Protein AF-A0AAU9UKC4-F1 (afdb_monomer)

Solvent-accessible surface area (backbone atoms only — not comparable to full-atom values): 12164 Å² total; per-residue (Å²): 140,86,91,75,77,87,70,59,63,73,59,53,50,61,54,48,61,66,53,44,58,60,49,47,51,52,47,51,51,50,49,52,54,55,57,54,64,72,65,74,80,75,87,80,91,76,78,88,75,81,82,71,76,81,90,75,87,73,91,79,69,82,83,51,80,84,75,57,79,74,84,73,61,66,80,80,37,92,47,39,44,96,51,55,71,68,58,52,42,68,67,31,57,93,46,61,72,14,30,38,42,34,23,62,37,93,47,94,75,24,68,28,26,40,37,33,13,42,92,95,40,68,44,80,39,38,31,21,69,44,97,86,69,28,37,32,67,50,73,94,56,89,91,58,73,69,25,86,44,71,69,57,46,51,56,47,29,42,78,38,71,43,76,42,68,57,98,90,42,80,76,47,71,39,36,42,69,54,46,76,69,90,71,76,64,73,86,82,65,82,80,84,125

Structure (mmCIF, N/CA/C/O backbone):
data_AF-A0AAU9UKC4-F1
#
_entry.id   AF-A0AAU9UKC4-F1
#
loop_
_atom_site.group_PDB
_atom_site.id
_atom_site.type_symbol
_atom_site.label_atom_id
_atom_site.label_alt_id
_atom_site.label_comp_id
_atom_site.label_asym_id
_atom_site.label_entity_id
_atom_site.label_seq_id
_atom_site.pdbx_PDB_ins_code
_atom_site.Cartn_x
_atom_site.Cartn_y
_atom_site.Cartn_z
_atom_site.occupancy
_atom_site.B_iso_or_equiv
_atom_site.auth_seq_id
_atom_site.auth_comp_id
_atom_site.auth_asym_id
_atom_site.auth_atom_id
_atom_site.pdbx_PDB_model_num
ATOM 1 N N . MET A 1 1 ? 62.167 1.614 -7.521 1.00 43.59 1 MET A N 1
ATOM 2 C CA . MET A 1 1 ? 61.306 2.667 -8.104 1.00 43.59 1 MET A CA 1
ATOM 3 C C . MET A 1 1 ? 60.039 2.005 -8.646 1.00 43.59 1 MET A C 1
ATOM 5 O O . MET A 1 1 ? 60.057 1.523 -9.764 1.00 43.59 1 MET A O 1
ATOM 9 N N . CYS A 1 2 ? 58.971 1.897 -7.847 1.00 47.22 2 CYS A N 1
ATOM 10 C CA . CYS A 1 2 ? 57.722 1.232 -8.257 1.00 47.22 2 CYS A CA 1
ATOM 11 C C . CYS A 1 2 ? 56.549 2.205 -8.089 1.00 47.22 2 CYS A C 1
ATOM 13 O O . CYS A 1 2 ? 55.910 2.240 -7.044 1.00 47.22 2 CYS A O 1
ATOM 15 N N . TRP A 1 3 ? 56.319 3.042 -9.101 1.00 46.91 3 TRP A N 1
ATOM 16 C CA . TRP A 1 3 ? 55.291 4.097 -9.108 1.00 46.91 3 TRP A CA 1
ATOM 17 C C . TRP A 1 3 ? 54.108 3.783 -10.046 1.00 46.91 3 TRP A C 1
ATOM 19 O O . TRP A 1 3 ? 53.475 4.690 -10.565 1.00 46.91 3 TRP A O 1
ATOM 29 N N . TRP A 1 4 ? 53.773 2.502 -10.253 1.00 43.53 4 TRP A N 1
ATOM 30 C CA . TRP A 1 4 ? 52.655 2.098 -11.132 1.00 43.53 4 TRP A CA 1
ATOM 31 C C . TRP A 1 4 ? 51.542 1.290 -10.444 1.00 43.53 4 TRP A C 1
ATOM 33 O O . TRP A 1 4 ? 50.496 1.062 -11.040 1.00 43.53 4 TRP A O 1
ATOM 43 N N . LEU A 1 5 ? 51.702 0.899 -9.173 1.00 44.12 5 LEU A N 1
ATOM 44 C CA . LEU A 1 5 ? 50.709 0.065 -8.470 1.00 44.12 5 LEU A CA 1
ATOM 45 C C . LEU A 1 5 ? 49.659 0.855 -7.666 1.00 44.12 5 LEU A C 1
ATOM 47 O O . LEU A 1 5 ? 48.762 0.266 -7.071 1.00 44.12 5 LEU A O 1
ATOM 51 N N . LYS A 1 6 ? 49.762 2.189 -7.622 1.00 48.38 6 LYS A N 1
ATOM 52 C CA . LYS A 1 6 ? 48.986 3.042 -6.702 1.00 48.38 6 LYS A CA 1
ATOM 53 C C . LYS A 1 6 ? 47.775 3.736 -7.342 1.00 48.38 6 LYS A C 1
ATOM 55 O O . LYS A 1 6 ? 47.241 4.664 -6.750 1.00 48.38 6 LYS A O 1
ATOM 60 N N . VAL A 1 7 ? 47.341 3.297 -8.531 1.00 51.12 7 VAL A N 1
ATOM 61 C CA . VAL A 1 7 ? 46.178 3.883 -9.239 1.00 51.12 7 VAL A CA 1
ATOM 62 C C . VAL A 1 7 ? 45.065 2.861 -9.541 1.00 51.12 7 VAL A C 1
ATOM 64 O O . VAL A 1 7 ? 43.942 3.254 -9.823 1.00 51.12 7 VAL A O 1
ATOM 67 N N . SER A 1 8 ? 45.293 1.547 -9.400 1.00 52.69 8 SER A N 1
ATOM 68 C CA . SER A 1 8 ? 44.257 0.538 -9.727 1.00 52.69 8 SER A CA 1
ATOM 69 C C . SER A 1 8 ? 43.301 0.170 -8.583 1.00 52.69 8 SER A C 1
ATOM 71 O O . SER A 1 8 ? 42.240 -0.397 -8.831 1.00 52.69 8 SER A O 1
ATOM 73 N N . VAL A 1 9 ? 43.625 0.499 -7.331 1.00 51.44 9 VAL A N 1
ATOM 74 C CA . VAL A 1 9 ? 42.807 0.099 -6.168 1.00 51.44 9 VAL A CA 1
ATOM 75 C C . VAL A 1 9 ? 41.446 0.829 -6.089 1.00 51.44 9 VAL A C 1
ATOM 77 O O . VAL A 1 9 ? 40.448 0.162 -5.821 1.00 51.44 9 VAL A O 1
ATOM 80 N N . PRO A 1 10 ? 41.324 2.142 -6.387 1.00 49.44 10 PRO A N 1
ATOM 81 C CA . PRO A 1 10 ? 40.036 2.844 -6.271 1.00 49.44 10 PRO A CA 1
ATOM 82 C C . PRO A 1 10 ? 39.027 2.494 -7.380 1.00 49.44 10 PRO A C 1
ATOM 84 O O . PRO A 1 10 ? 37.819 2.653 -7.195 1.00 49.44 10 PRO A O 1
ATOM 87 N N . LEU A 1 11 ? 39.512 2.019 -8.533 1.00 47.47 11 LEU A N 1
ATOM 88 C CA . LEU A 1 11 ? 38.688 1.649 -9.691 1.00 47.47 11 LEU A CA 1
ATOM 89 C C . LEU A 1 11 ? 38.099 0.238 -9.543 1.00 47.47 11 LEU A C 1
ATOM 91 O O . LEU A 1 11 ? 36.926 0.031 -9.848 1.00 47.47 11 LEU A O 1
ATOM 95 N N . LEU A 1 12 ? 38.867 -0.707 -8.985 1.00 49.97 12 LEU A N 1
ATOM 96 C CA . LEU A 1 12 ? 38.362 -2.045 -8.657 1.00 49.97 12 LEU A CA 1
ATOM 97 C C . LEU A 1 12 ? 37.349 -2.013 -7.502 1.00 49.97 12 LEU A C 1
ATOM 99 O O . LEU A 1 12 ? 36.378 -2.766 -7.516 1.00 49.97 12 LEU A O 1
ATOM 103 N N . TYR A 1 13 ? 37.536 -1.109 -6.534 1.00 51.16 13 TYR A N 1
ATOM 104 C CA . TYR A 1 13 ? 36.621 -0.960 -5.399 1.00 51.16 13 TYR A CA 1
ATOM 105 C C . TYR A 1 13 ? 35.228 -0.480 -5.841 1.00 51.16 13 TYR A C 1
ATOM 107 O O . TYR A 1 13 ? 34.216 -1.030 -5.417 1.00 51.16 13 TYR A O 1
ATOM 115 N N . ASN A 1 14 ? 35.160 0.484 -6.767 1.00 46.16 14 ASN A N 1
ATOM 116 C CA . ASN A 1 14 ? 33.883 0.985 -7.289 1.00 46.16 14 ASN A CA 1
ATOM 117 C C . ASN A 1 14 ? 33.138 -0.031 -8.175 1.00 46.16 14 ASN A C 1
ATOM 119 O O . ASN A 1 14 ? 31.908 -0.036 -8.193 1.00 46.16 14 ASN A O 1
ATOM 123 N N . LEU A 1 15 ? 33.856 -0.919 -8.874 1.00 48.12 15 LEU A N 1
ATOM 124 C CA . LEU A 1 15 ? 33.238 -1.991 -9.662 1.00 48.12 15 LEU A CA 1
ATOM 12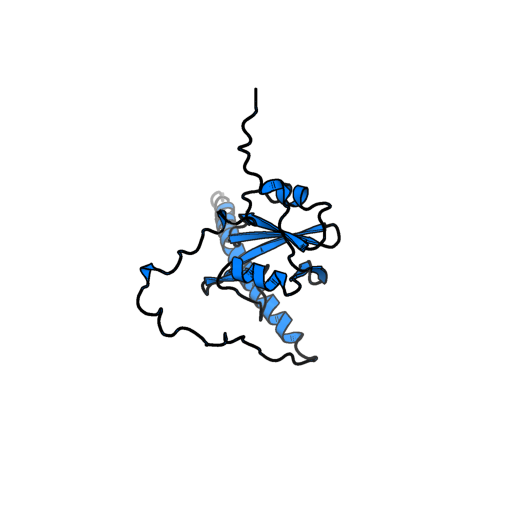5 C C . LEU A 1 15 ? 32.774 -3.165 -8.775 1.00 48.12 15 LEU A C 1
ATOM 127 O O . LEU A 1 15 ? 31.717 -3.744 -9.022 1.00 48.12 15 LEU A O 1
ATOM 131 N N . GLY A 1 16 ? 33.513 -3.467 -7.700 1.00 42.09 16 GLY A N 1
ATOM 132 C CA . GLY A 1 16 ? 33.168 -4.509 -6.726 1.00 42.09 16 GLY A CA 1
ATOM 133 C C . GLY A 1 16 ? 31.920 -4.195 -5.895 1.00 42.09 16 GLY A C 1
ATOM 134 O O . GLY A 1 16 ? 31.104 -5.085 -5.672 1.00 42.09 16 GLY A O 1
ATOM 135 N N . VAL A 1 17 ? 31.712 -2.929 -5.517 1.00 48.75 17 VAL A N 1
ATOM 136 C CA . VAL A 1 17 ? 30.548 -2.495 -4.713 1.00 48.75 17 VAL A CA 1
ATOM 137 C C . VAL A 1 17 ? 29.235 -2.491 -5.518 1.00 48.75 17 VAL A C 1
ATOM 139 O O . VAL A 1 17 ? 28.153 -2.627 -4.954 1.00 48.75 17 VAL A O 1
ATOM 142 N N . ARG A 1 18 ? 29.300 -2.400 -6.854 1.00 45.06 18 ARG A N 1
ATOM 143 C CA . ARG A 1 18 ? 28.116 -2.490 -7.735 1.00 45.06 18 ARG A CA 1
ATOM 144 C C . ARG A 1 18 ? 27.708 -3.928 -8.065 1.00 45.06 18 ARG A C 1
ATOM 146 O O . ARG A 1 18 ? 26.535 -4.166 -8.329 1.00 45.06 18 ARG A O 1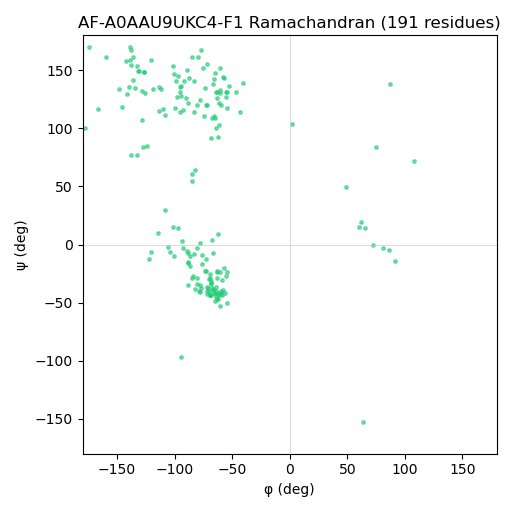
ATOM 153 N N . ILE A 1 19 ? 28.649 -4.875 -8.041 1.00 48.44 19 ILE A N 1
ATOM 154 C CA . ILE A 1 19 ? 28.367 -6.309 -8.238 1.00 48.44 19 ILE A CA 1
ATOM 155 C C . ILE A 1 19 ? 27.952 -6.965 -6.912 1.00 48.44 19 ILE A C 1
ATOM 157 O O . ILE A 1 19 ? 27.149 -7.898 -6.912 1.00 48.44 19 ILE A O 1
ATOM 161 N N . SER A 1 20 ? 28.436 -6.449 -5.776 1.00 49.22 20 SER A N 1
ATOM 162 C CA . SER A 1 20 ? 28.124 -7.003 -4.459 1.00 49.22 20 SER A CA 1
ATOM 163 C C . SER A 1 20 ? 26.669 -6.819 -4.046 1.00 49.22 20 SER A C 1
ATOM 165 O O . SER A 1 20 ? 26.158 -7.685 -3.357 1.00 49.22 20 SER A O 1
ATOM 167 N N . ASP A 1 21 ? 25.980 -5.754 -4.459 1.00 52.72 21 ASP A N 1
ATOM 168 C CA . ASP A 1 21 ? 24.616 -5.497 -3.969 1.00 52.72 21 ASP A CA 1
ATOM 169 C C . ASP A 1 21 ? 23.592 -6.486 -4.565 1.00 52.72 21 ASP A C 1
ATOM 171 O O . ASP A 1 21 ? 22.759 -7.046 -3.858 1.00 52.72 21 ASP A O 1
ATOM 175 N N . GLY A 1 22 ? 23.730 -6.820 -5.854 1.00 52.75 22 GLY A N 1
ATOM 176 C CA . GLY A 1 22 ? 22.892 -7.834 -6.507 1.00 52.75 22 GLY A CA 1
ATOM 177 C C . GLY A 1 22 ? 23.286 -9.273 -6.161 1.00 52.75 22 GLY A C 1
ATOM 178 O O . GLY A 1 22 ? 22.420 -10.131 -5.995 1.00 52.75 22 GLY A O 1
ATOM 179 N N . ALA A 1 23 ? 24.588 -9.549 -6.025 1.00 55.53 23 ALA A N 1
ATOM 180 C CA . ALA A 1 23 ? 25.064 -10.879 -5.660 1.00 55.53 23 ALA A CA 1
ATOM 181 C C . ALA A 1 23 ? 24.758 -11.195 -4.193 1.00 55.53 23 ALA A C 1
ATOM 183 O O . ALA A 1 23 ? 24.290 -12.290 -3.912 1.00 55.53 23 ALA A O 1
ATOM 184 N N . LEU A 1 24 ? 24.956 -10.254 -3.263 1.00 56.94 24 LEU A N 1
ATOM 185 C CA . LEU A 1 24 ? 24.594 -10.449 -1.860 1.00 56.94 24 LEU A CA 1
ATOM 186 C C . LEU A 1 24 ? 23.078 -10.549 -1.687 1.00 56.94 24 LEU A C 1
ATOM 188 O O . LEU A 1 24 ? 22.663 -11.434 -0.956 1.00 56.94 24 LEU A O 1
ATOM 192 N N . ASP A 1 25 ? 22.244 -9.764 -2.384 1.00 60.91 25 ASP A N 1
ATOM 193 C CA . ASP A 1 25 ? 20.781 -9.970 -2.366 1.00 60.91 25 ASP A CA 1
ATOM 194 C C . ASP A 1 25 ? 20.406 -11.374 -2.871 1.00 60.91 25 ASP A C 1
ATOM 196 O O . ASP A 1 25 ? 19.632 -12.090 -2.234 1.00 60.91 25 ASP A O 1
ATOM 200 N N . MET A 1 26 ? 21.033 -11.833 -3.959 1.00 56.84 26 MET A N 1
ATOM 201 C CA . MET A 1 26 ? 20.864 -13.198 -4.460 1.00 56.84 26 MET A CA 1
ATOM 202 C C . MET A 1 26 ? 21.332 -14.248 -3.438 1.00 56.84 26 MET A C 1
ATOM 204 O O . MET A 1 26 ? 20.621 -15.225 -3.206 1.00 56.84 26 MET A O 1
ATOM 208 N N . PHE A 1 27 ? 22.477 -14.049 -2.784 1.00 57.84 27 PHE A N 1
ATOM 209 C CA . PHE A 1 27 ? 22.999 -14.961 -1.768 1.00 57.84 27 PHE A CA 1
ATOM 210 C C . PHE A 1 27 ? 22.150 -14.952 -0.498 1.00 57.84 27 PHE A C 1
ATOM 212 O O . PHE A 1 27 ? 21.830 -16.028 -0.020 1.00 57.84 27 PHE A O 1
ATOM 219 N N . TYR A 1 28 ? 21.703 -13.802 0.009 1.00 60.0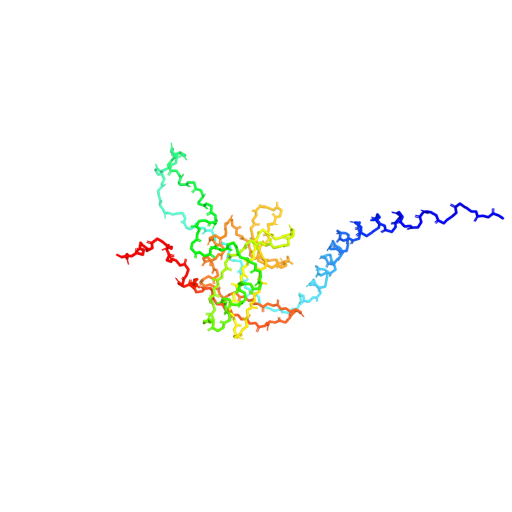0 28 TYR A N 1
ATOM 220 C CA . TYR A 1 28 ? 20.798 -13.711 1.158 1.00 60.00 28 TYR A CA 1
ATOM 221 C C . TYR A 1 28 ? 19.436 -14.333 0.846 1.00 60.00 28 TYR A C 1
ATOM 223 O O . TYR A 1 28 ? 18.887 -15.013 1.704 1.00 60.00 28 TYR A O 1
ATOM 231 N N . ARG A 1 29 ? 18.917 -14.204 -0.384 1.00 58.84 29 ARG A N 1
ATOM 232 C CA . ARG A 1 29 ? 17.704 -14.909 -0.842 1.00 58.84 29 ARG A CA 1
ATOM 233 C C . ARG A 1 29 ? 17.881 -16.421 -0.901 1.00 58.84 29 ARG A C 1
ATOM 235 O O . ARG A 1 29 ? 16.964 -17.149 -0.527 1.00 58.84 29 ARG A O 1
ATOM 242 N N . ILE A 1 30 ? 19.031 -16.889 -1.387 1.00 61.16 30 ILE A N 1
ATOM 243 C CA . ILE A 1 30 ? 19.363 -18.318 -1.448 1.00 61.16 30 ILE A CA 1
ATOM 244 C C . ILE A 1 30 ? 19.569 -18.867 -0.035 1.00 61.16 30 ILE A C 1
ATOM 246 O O . ILE A 1 30 ? 19.043 -19.930 0.278 1.00 61.16 30 ILE A O 1
ATOM 250 N N . PHE A 1 31 ? 20.269 -18.133 0.830 1.00 58.97 31 PHE A N 1
ATOM 251 C CA . PHE A 1 31 ? 20.548 -18.533 2.205 1.00 58.97 31 PHE A CA 1
ATOM 252 C C . PHE A 1 31 ? 19.276 -18.523 3.059 1.00 58.97 31 PHE A C 1
ATOM 254 O O . PHE A 1 31 ? 19.028 -19.509 3.738 1.00 58.97 31 PHE A O 1
ATOM 261 N N . HIS A 1 32 ? 18.415 -17.501 2.941 1.00 60.78 32 HIS A N 1
ATOM 262 C CA . HIS A 1 32 ? 17.090 -17.496 3.577 1.00 60.78 32 HIS A CA 1
ATOM 263 C C . HIS A 1 32 ? 16.190 -18.620 3.052 1.00 60.78 32 HIS A C 1
ATOM 265 O O . HIS A 1 32 ? 15.539 -19.295 3.842 1.00 60.78 32 HIS A O 1
ATOM 271 N N . CYS A 1 33 ? 16.191 -18.889 1.738 1.00 51.44 33 CYS A N 1
ATOM 272 C CA . CYS A 1 33 ? 15.481 -20.055 1.203 1.00 51.44 33 CYS A CA 1
ATOM 273 C C . CYS A 1 33 ? 16.000 -21.371 1.796 1.00 51.44 33 CYS A C 1
ATOM 275 O O . CYS A 1 33 ? 15.194 -22.251 2.080 1.00 51.44 33 CYS A O 1
ATOM 277 N N . LEU A 1 34 ? 17.320 -21.534 1.955 1.00 50.41 34 LEU A N 1
ATOM 278 C CA . LEU A 1 34 ? 17.907 -22.768 2.485 1.00 50.41 34 LEU A CA 1
ATOM 279 C C . LEU A 1 34 ? 17.658 -22.937 3.988 1.00 50.41 34 LEU A C 1
ATOM 281 O O . LEU A 1 34 ? 17.437 -24.060 4.433 1.00 50.41 34 LEU A O 1
ATOM 285 N N . THR A 1 35 ? 17.671 -21.852 4.766 1.00 47.69 35 THR A N 1
ATOM 286 C CA . THR A 1 35 ? 17.356 -21.908 6.200 1.00 47.69 35 THR A CA 1
ATOM 287 C C . THR A 1 35 ? 15.883 -22.225 6.451 1.00 47.69 35 THR A C 1
ATOM 289 O O . THR A 1 35 ? 15.585 -22.949 7.397 1.00 47.69 35 THR A O 1
ATOM 292 N N . ASP A 1 36 ? 14.976 -21.776 5.576 1.00 45.81 36 ASP A N 1
ATOM 293 C CA . ASP A 1 36 ? 13.540 -22.072 5.682 1.00 45.81 36 ASP A CA 1
ATOM 294 C C . ASP A 1 36 ? 13.218 -23.555 5.398 1.00 45.81 36 ASP A C 1
ATOM 296 O O . A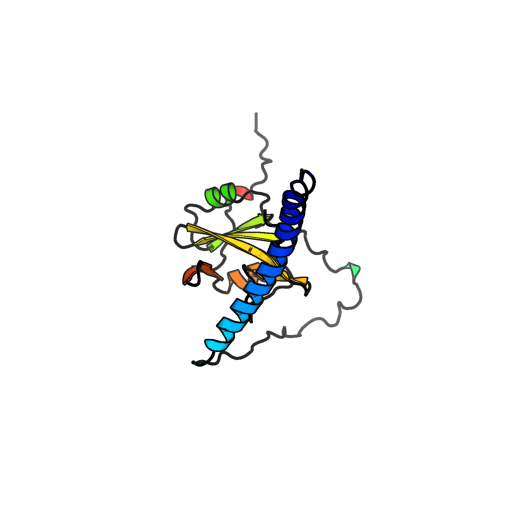SP A 1 36 ? 12.287 -24.102 5.981 1.00 45.81 36 ASP A O 1
ATOM 300 N N . VAL A 1 37 ? 14.017 -24.246 4.569 1.00 45.97 37 VAL A N 1
ATOM 301 C CA . VAL A 1 37 ? 13.841 -25.687 4.269 1.00 45.97 37 VAL A CA 1
ATOM 302 C C . VAL A 1 37 ? 14.155 -26.583 5.477 1.00 45.97 37 VAL A C 1
ATOM 304 O O . VAL A 1 37 ? 13.632 -27.689 5.569 1.00 45.97 37 VAL A O 1
ATOM 307 N N . ILE A 1 38 ? 14.987 -26.128 6.421 1.00 46.75 38 ILE A N 1
ATOM 308 C CA . ILE A 1 38 ? 15.377 -26.932 7.596 1.00 46.75 38 ILE A CA 1
ATOM 309 C C . ILE A 1 38 ? 14.371 -26.773 8.754 1.00 46.75 38 ILE A C 1
ATOM 311 O O . ILE A 1 38 ? 14.310 -27.633 9.629 1.00 46.75 38 ILE A O 1
ATOM 315 N N . ALA A 1 39 ? 13.536 -25.727 8.752 1.00 46.16 39 ALA A N 1
ATOM 316 C CA . ALA A 1 39 ? 12.507 -25.519 9.778 1.00 46.16 39 ALA A CA 1
ATOM 317 C C . ALA A 1 39 ? 11.169 -26.235 9.477 1.00 46.16 39 ALA A C 1
ATOM 319 O O . ALA A 1 39 ? 10.309 -26.327 10.352 1.00 46.16 39 ALA A O 1
ATOM 320 N N . GLU A 1 40 ? 10.992 -26.785 8.271 1.00 45.00 40 GLU A N 1
ATOM 321 C CA . GLU A 1 40 ? 9.776 -27.478 7.816 1.00 45.00 40 GLU A CA 1
ATOM 322 C C . GLU A 1 40 ? 9.743 -28.965 8.218 1.00 45.00 40 GLU A C 1
ATOM 324 O O . GLU A 1 40 ? 9.524 -29.858 7.406 1.00 45.00 40 GLU A O 1
ATOM 329 N N . THR A 1 41 ? 9.900 -29.254 9.507 1.00 44.22 41 THR A N 1
ATOM 330 C CA . THR A 1 41 ? 9.310 -30.469 10.086 1.00 44.22 41 THR A CA 1
ATOM 331 C C . THR A 1 41 ? 8.715 -30.115 11.436 1.00 44.22 41 THR A C 1
ATOM 333 O O . THR A 1 41 ? 9.348 -30.347 12.459 1.00 44.22 41 THR A O 1
ATOM 336 N N . ASN A 1 42 ? 7.546 -29.472 11.435 1.00 43.78 42 ASN A N 1
ATOM 337 C CA . ASN A 1 42 ? 6.489 -29.693 12.423 1.00 43.78 42 ASN A CA 1
ATOM 338 C C . ASN A 1 42 ? 5.259 -28.837 12.091 1.00 43.78 42 ASN A C 1
ATOM 340 O O . ASN A 1 42 ? 5.172 -27.663 12.426 1.00 43.78 42 ASN A O 1
ATOM 344 N N . ASP A 1 43 ? 4.309 -29.542 11.488 1.00 32.66 43 ASP A N 1
ATOM 345 C CA . ASP A 1 43 ? 2.891 -29.529 11.833 1.00 32.66 43 ASP A CA 1
ATOM 346 C C . ASP A 1 43 ? 1.941 -28.482 11.217 1.00 32.66 43 ASP A C 1
ATOM 348 O O . ASP A 1 43 ? 2.183 -27.281 11.142 1.00 32.66 43 ASP A O 1
ATOM 352 N N . VAL A 1 44 ? 0.784 -29.046 10.865 1.00 35.44 44 VAL A N 1
ATOM 353 C CA . VAL A 1 44 ? -0.513 -28.457 10.517 1.00 35.44 44 VAL A CA 1
ATOM 354 C C . VAL A 1 44 ? -0.662 -27.801 9.142 1.00 35.44 44 VAL A C 1
ATOM 356 O O . VAL A 1 44 ? -0.669 -26.587 8.960 1.00 35.44 44 VAL A O 1
ATOM 359 N N . THR A 1 45 ? -0.945 -28.679 8.180 1.00 47.19 45 THR A N 1
ATOM 360 C CA . THR A 1 45 ? -2.040 -28.590 7.202 1.00 47.19 45 THR A CA 1
ATOM 361 C C . THR A 1 45 ? -2.911 -27.328 7.294 1.00 47.19 45 THR A C 1
ATOM 363 O O . THR A 1 45 ? -3.849 -27.265 8.087 1.00 47.19 45 THR A O 1
ATOM 366 N N . GLN A 1 46 ? -2.708 -26.380 6.379 1.00 28.67 46 GLN A N 1
ATOM 367 C CA . GLN A 1 46 ? -3.814 -25.595 5.834 1.00 28.67 46 GLN A CA 1
ATOM 368 C C . GLN A 1 46 ? -3.747 -25.644 4.314 1.00 28.67 46 GLN A C 1
ATOM 370 O O . GLN A 1 46 ? -2.861 -25.096 3.665 1.00 28.67 46 GLN A O 1
ATOM 375 N N . SER A 1 47 ? -4.706 -26.409 3.816 1.00 33.75 47 SER A N 1
ATOM 376 C CA . SER A 1 47 ? -5.065 -26.682 2.442 1.00 33.75 47 SER A CA 1
ATOM 377 C C . SER A 1 47 ? -5.013 -25.459 1.538 1.00 33.75 47 SER A C 1
ATOM 379 O O . SER A 1 47 ? -5.473 -24.365 1.867 1.00 33.75 47 SER A O 1
ATOM 381 N N . GLU A 1 48 ? -4.483 -25.729 0.355 1.00 44.28 48 GLU A N 1
ATOM 382 C CA . GLU A 1 48 ? -4.665 -24.981 -0.871 1.00 44.28 48 GLU A CA 1
ATOM 383 C C . GLU A 1 48 ? -6.137 -24.585 -1.037 1.00 44.28 48 GLU A C 1
ATOM 385 O O . GLU A 1 48 ? -7.005 -25.427 -1.244 1.00 44.28 48 GLU A O 1
ATOM 390 N N . GLU A 1 49 ? -6.414 -23.288 -0.991 1.00 30.80 49 GLU A N 1
ATOM 391 C CA . GLU A 1 49 ? -7.594 -22.728 -1.637 1.00 30.80 49 GLU A CA 1
ATOM 392 C C . GLU A 1 49 ? -7.103 -21.590 -2.526 1.00 30.80 49 GLU A C 1
ATOM 394 O O . GLU A 1 49 ? -6.987 -20.417 -2.154 1.00 30.80 49 GLU A O 1
ATOM 399 N N . SER A 1 50 ? -6.674 -22.007 -3.716 1.00 34.62 50 SER A N 1
ATOM 400 C CA . SER A 1 50 ? -6.671 -21.142 -4.879 1.00 34.62 50 SER A CA 1
ATOM 401 C C . SER A 1 50 ? -8.135 -20.821 -5.158 1.00 34.62 50 SER A C 1
ATOM 403 O O . SER A 1 50 ? -8.876 -21.649 -5.680 1.00 34.62 50 SER A O 1
ATOM 405 N N . GLU A 1 51 ? -8.576 -19.639 -4.731 1.00 35.12 51 GLU A N 1
ATOM 406 C CA . GLU A 1 51 ? -9.894 -19.123 -5.090 1.00 35.12 51 GLU A CA 1
ATOM 407 C C . GLU A 1 51 ? -9.927 -18.959 -6.615 1.00 35.12 51 GLU A C 1
ATOM 409 O O . GLU A 1 51 ? -9.481 -17.968 -7.195 1.00 35.12 51 GLU A O 1
ATOM 414 N N . THR A 1 52 ? -10.401 -20.019 -7.261 1.00 39.88 52 THR A N 1
ATOM 415 C CA . THR A 1 52 ? -11.012 -19.984 -8.576 1.00 39.88 52 THR A CA 1
ATOM 416 C C . THR A 1 52 ? -12.297 -19.190 -8.396 1.00 39.88 52 THR A C 1
ATOM 418 O O . THR A 1 52 ? -13.211 -19.626 -7.701 1.00 39.88 52 THR A O 1
ATOM 421 N N . GLU A 1 53 ? -12.325 -17.990 -8.967 1.00 38.81 53 GLU A N 1
ATOM 422 C CA . GLU A 1 53 ? -13.511 -17.137 -9.045 1.00 38.81 53 GLU A CA 1
ATOM 423 C C . GLU A 1 53 ? -14.733 -17.962 -9.504 1.00 38.81 53 GLU A C 1
ATOM 425 O O . GLU A 1 53 ? -14.633 -18.682 -10.508 1.00 38.81 53 GLU A O 1
ATOM 430 N N . PRO A 1 54 ? -15.896 -17.881 -8.827 1.00 35.91 54 PRO A N 1
ATOM 431 C CA . PRO A 1 54 ? -17.104 -18.524 -9.310 1.00 35.91 54 PRO A CA 1
ATOM 432 C C . PRO A 1 54 ? -17.556 -17.825 -10.597 1.00 35.91 54 PRO A C 1
ATOM 434 O O . PRO A 1 54 ? -18.032 -16.692 -10.607 1.00 35.91 54 PRO A O 1
ATOM 437 N N . SER A 1 55 ? -17.394 -18.542 -11.705 1.00 43.00 55 SER A N 1
ATOM 438 C CA . SER A 1 55 ? -17.980 -18.235 -13.005 1.00 43.00 55 SER A CA 1
ATOM 439 C C . SER A 1 55 ? -19.501 -18.425 -12.956 1.00 43.00 55 SER A C 1
ATOM 441 O O . SER A 1 55 ? -20.013 -19.511 -13.223 1.00 43.00 55 SER A O 1
ATOM 443 N N . CYS A 1 56 ? -20.224 -17.355 -12.650 1.00 35.56 56 CYS A N 1
ATOM 444 C CA . CYS A 1 56 ? -21.583 -17.073 -13.125 1.00 35.56 56 CYS A CA 1
ATOM 445 C C . CYS A 1 56 ? -21.818 -15.594 -12.781 1.00 35.56 56 CYS A C 1
ATOM 447 O O . CYS A 1 56 ? -21.726 -15.226 -11.621 1.00 35.56 56 CYS A O 1
ATOM 449 N N . GLU A 1 57 ? -22.027 -14.651 -13.695 1.00 40.62 57 GLU A N 1
ATOM 450 C CA . GLU A 1 57 ? -22.881 -14.662 -14.878 1.00 40.62 57 GLU A CA 1
ATOM 451 C C . GLU A 1 57 ? -22.409 -13.580 -15.878 1.00 40.62 57 GLU A C 1
ATOM 453 O O . GLU A 1 57 ? -21.764 -12.607 -15.488 1.00 40.62 57 GLU A O 1
ATOM 458 N N . LYS A 1 58 ? -22.843 -13.729 -17.140 1.00 38.81 58 LYS A N 1
ATOM 459 C CA . LYS A 1 58 ? -22.748 -12.823 -18.312 1.00 38.81 58 LYS A CA 1
ATOM 460 C C . LYS A 1 58 ? -21.769 -13.239 -19.404 1.00 38.81 58 LYS A C 1
ATOM 462 O O . LYS A 1 58 ? -20.792 -12.576 -19.738 1.00 38.81 58 LYS A O 1
ATOM 467 N N . GLU A 1 59 ? -22.187 -14.284 -20.103 1.00 42.81 59 GLU A N 1
ATOM 468 C CA . GLU A 1 59 ? -21.666 -14.690 -21.405 1.00 42.81 59 GLU A CA 1
ATOM 469 C C . GLU A 1 59 ? -21.988 -13.708 -22.560 1.00 42.81 59 GLU A C 1
ATOM 471 O O . GLU A 1 59 ? -21.624 -13.969 -23.702 1.00 42.81 59 GLU A O 1
ATOM 476 N N . TRP A 1 60 ? -22.624 -12.555 -22.300 1.00 38.16 60 TRP A N 1
ATOM 477 C CA . TRP A 1 60 ? -23.066 -11.617 -23.345 1.00 38.16 60 TRP A CA 1
ATOM 478 C C . TRP A 1 60 ? -22.204 -10.351 -23.516 1.00 38.16 60 TRP A C 1
ATOM 480 O O . TRP A 1 60 ? -22.388 -9.626 -24.488 1.00 38.16 60 TRP A O 1
ATOM 490 N N . GLU A 1 61 ? -21.212 -10.095 -22.656 1.00 43.69 61 GLU A N 1
ATOM 491 C CA . GLU A 1 61 ? -20.343 -8.901 -22.764 1.00 43.69 61 GLU A CA 1
ATOM 492 C C . GLU A 1 61 ? -18.999 -9.180 -23.474 1.00 43.69 61 GLU A C 1
ATOM 494 O O . GLU A 1 61 ? -18.073 -8.372 -23.436 1.00 43.69 61 GLU A O 1
ATOM 499 N N . ARG A 1 62 ? -18.860 -10.323 -24.161 1.00 48.84 62 ARG A N 1
ATOM 500 C CA . ARG A 1 62 ? -17.573 -10.761 -24.740 1.00 48.84 62 ARG A CA 1
ATOM 501 C C . ARG A 1 62 ? -17.124 -9.970 -25.985 1.00 48.84 62 ARG A C 1
ATOM 503 O O . ARG A 1 62 ? -15.963 -10.070 -26.366 1.00 48.84 62 ARG A O 1
ATOM 510 N N . ASN A 1 63 ? -17.988 -9.152 -26.595 1.00 53.81 63 ASN A N 1
ATOM 511 C CA . ASN A 1 63 ? -17.737 -8.605 -27.940 1.00 53.81 63 ASN A CA 1
ATOM 512 C C . ASN A 1 63 ? -17.545 -7.082 -28.032 1.00 53.81 63 ASN A C 1
ATOM 514 O O . ASN A 1 63 ? -17.482 -6.563 -29.142 1.00 53.81 63 ASN A O 1
ATOM 518 N N . ASN A 1 64 ? -17.410 -6.349 -26.920 1.00 60.72 64 ASN A N 1
ATOM 519 C CA . ASN A 1 64 ? -17.137 -4.909 -26.992 1.00 60.72 64 ASN A CA 1
ATOM 520 C C . ASN A 1 64 ? -15.995 -4.491 -26.056 1.00 60.72 64 ASN A C 1
ATOM 522 O O . ASN A 1 64 ? -16.207 -3.922 -24.987 1.00 60.72 64 ASN A O 1
ATOM 526 N N . MET A 1 65 ? -14.759 -4.773 -26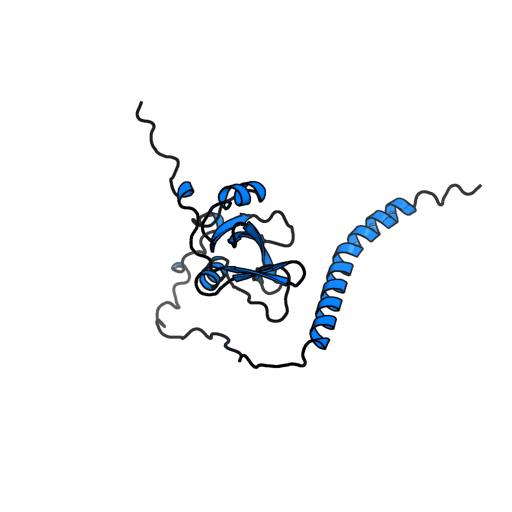.482 1.00 59.94 65 MET A N 1
ATOM 527 C CA . MET A 1 65 ? -13.522 -4.433 -25.756 1.00 59.94 65 MET A CA 1
ATOM 528 C C . MET A 1 65 ? -13.418 -2.938 -25.397 1.00 59.94 65 MET A C 1
ATOM 530 O O . MET A 1 65 ? -12.736 -2.591 -24.437 1.00 59.94 65 MET A O 1
ATOM 534 N N . ALA A 1 66 ? -14.118 -2.065 -26.132 1.00 61.62 66 ALA A N 1
ATOM 535 C CA . ALA A 1 66 ? -14.142 -0.619 -25.915 1.00 61.62 66 ALA A CA 1
ATOM 536 C C . ALA A 1 66 ? -15.014 -0.167 -24.727 1.00 61.62 66 ALA A C 1
ATOM 538 O O . ALA A 1 66 ? -14.859 0.958 -24.263 1.00 61.62 66 ALA A O 1
ATOM 539 N N . ALA A 1 67 ? -15.919 -1.015 -24.224 1.00 57.84 67 ALA A N 1
ATOM 540 C CA . ALA A 1 67 ? -16.778 -0.687 -23.081 1.00 57.84 67 ALA A CA 1
ATOM 541 C C . ALA A 1 67 ? -16.144 -1.047 -21.726 1.00 57.84 67 ALA A C 1
ATOM 543 O O . ALA A 1 67 ? -16.711 -0.742 -20.677 1.00 57.84 67 ALA A O 1
ATOM 544 N N . ARG A 1 68 ? -14.970 -1.697 -21.726 1.00 62.41 68 ARG A N 1
ATOM 545 C CA . ARG A 1 68 ? -14.257 -2.023 -20.491 1.00 62.41 68 ARG A CA 1
ATOM 546 C C . ARG A 1 68 ? -13.666 -0.730 -19.914 1.00 62.41 68 ARG A C 1
ATOM 548 O O . ARG A 1 68 ? -12.847 -0.110 -20.593 1.00 62.41 68 ARG A O 1
ATOM 555 N N . PRO A 1 69 ? -14.037 -0.322 -18.686 1.00 61.03 69 PRO A N 1
ATOM 556 C CA . PRO A 1 69 ? -13.446 0.852 -18.061 1.00 61.03 69 PRO A CA 1
ATOM 557 C C . PRO A 1 69 ? -11.925 0.699 -18.030 1.00 61.03 69 PRO A C 1
ATOM 559 O O . PRO A 1 69 ? -11.414 -0.356 -17.635 1.00 61.03 69 PRO A O 1
ATOM 562 N N . LEU A 1 70 ? -11.205 1.731 -18.473 1.00 54.53 70 LEU A N 1
ATOM 563 C CA . LEU A 1 70 ? -9.753 1.759 -18.339 1.00 54.53 70 LEU A CA 1
ATOM 564 C C . LEU A 1 70 ? -9.394 1.637 -16.850 1.00 54.53 70 LEU A C 1
ATOM 566 O O . LEU A 1 70 ? -10.121 2.177 -16.011 1.00 54.53 70 LEU A O 1
ATOM 570 N N . PRO A 1 71 ? -8.298 0.942 -16.497 1.00 63.31 71 PRO A N 1
ATOM 571 C CA . PRO A 1 71 ? -7.814 0.935 -15.126 1.00 63.31 71 PRO A CA 1
ATOM 572 C C . PRO A 1 71 ? -7.616 2.382 -14.673 1.00 63.31 71 PRO A C 1
ATOM 574 O O . PRO A 1 71 ? -6.823 3.110 -15.272 1.00 63.31 71 PRO A O 1
ATOM 577 N N . VAL A 1 72 ? -8.360 2.807 -13.651 1.00 64.19 72 VAL A N 1
ATOM 578 C CA . VAL A 1 72 ? -8.192 4.143 -13.078 1.00 64.19 72 VAL A CA 1
ATOM 579 C C . VAL A 1 72 ? -6.758 4.231 -12.545 1.00 64.19 72 VAL A C 1
ATOM 581 O O . VAL A 1 72 ? -6.312 3.302 -11.859 1.00 64.19 72 VAL A O 1
ATOM 584 N N . PRO A 1 73 ? -5.998 5.289 -12.881 1.00 76.31 73 PRO A N 1
ATOM 585 C CA . PRO A 1 73 ? -4.688 5.502 -12.289 1.00 76.31 73 PRO A CA 1
ATOM 586 C C . PRO A 1 73 ? -4.811 5.511 -10.768 1.00 76.31 73 PRO A C 1
ATOM 588 O O . PRO A 1 73 ? -5.655 6.214 -10.218 1.00 76.31 73 PRO A O 1
ATOM 591 N N . VAL A 1 74 ? -3.949 4.751 -10.091 1.00 80.88 74 VAL A N 1
ATOM 592 C CA . VAL A 1 74 ? -3.925 4.657 -8.620 1.00 80.88 74 VAL A CA 1
ATOM 593 C C . VAL A 1 74 ? -3.790 6.039 -7.971 1.00 80.88 74 VAL A C 1
ATOM 595 O O . VAL A 1 74 ? -4.263 6.244 -6.864 1.00 80.88 74 VAL A O 1
ATOM 598 N N . GLU A 1 75 ? -3.189 6.988 -8.685 1.00 79.00 75 GLU A N 1
ATOM 599 C CA . GLU A 1 75 ? -2.988 8.374 -8.264 1.00 79.00 75 GLU A CA 1
ATOM 600 C C . GLU A 1 75 ? -4.285 9.165 -8.041 1.00 79.00 75 GLU A C 1
ATOM 602 O O . GLU A 1 75 ? -4.282 10.118 -7.270 1.00 79.00 75 GLU A O 1
ATOM 607 N N . ASN A 1 76 ? -5.390 8.752 -8.668 1.00 79.38 76 ASN A N 1
ATOM 608 C CA . ASN A 1 76 ? -6.694 9.411 -8.541 1.00 79.38 76 ASN A CA 1
ATOM 609 C C . ASN A 1 76 ? -7.573 8.792 -7.444 1.00 79.38 76 ASN A C 1
ATOM 611 O O . ASN A 1 76 ? -8.739 9.159 -7.298 1.00 79.38 76 ASN A O 1
ATOM 615 N N . GLU A 1 77 ? -7.052 7.813 -6.710 1.00 84.50 77 GLU A N 1
ATOM 616 C CA . GLU A 1 77 ? -7.814 7.089 -5.703 1.00 84.50 77 GLU A CA 1
ATOM 617 C C . GLU A 1 77 ? -7.759 7.805 -4.346 1.00 84.50 77 GLU A C 1
ATOM 619 O O . GLU A 1 77 ? -6.699 8.283 -3.942 1.00 84.50 77 GLU A O 1
ATOM 624 N N . PRO A 1 78 ? -8.852 7.796 -3.561 1.00 82.88 78 PRO A N 1
ATOM 625 C CA . PRO A 1 78 ? -8.942 8.501 -2.276 1.00 82.88 78 PRO A CA 1
ATOM 626 C C . PRO A 1 78 ? -8.017 7.944 -1.183 1.00 82.88 78 PRO A C 1
ATOM 628 O O . PRO A 1 78 ? -7.958 8.479 -0.074 1.00 82.88 78 PRO A O 1
ATOM 631 N N . TYR A 1 79 ? -7.354 6.821 -1.460 1.00 86.31 79 TYR A N 1
ATOM 632 C CA . TYR A 1 79 ? -6.378 6.203 -0.575 1.00 86.31 79 TYR A CA 1
ATOM 633 C C . TYR A 1 79 ? -4.930 6.497 -0.961 1.00 86.31 79 TYR A C 1
ATOM 635 O O . TYR A 1 79 ? -4.030 6.142 -0.198 1.00 86.31 79 TYR A O 1
ATOM 643 N N . TYR A 1 80 ? -4.698 7.094 -2.131 1.00 89.00 80 TYR A N 1
ATOM 644 C CA . TYR A 1 80 ? -3.375 7.464 -2.600 1.00 89.00 80 TYR A CA 1
ATOM 645 C C . TYR A 1 80 ? -3.062 8.916 -2.255 1.00 89.00 80 TYR A C 1
ATOM 647 O O . TYR A 1 80 ? -3.881 9.808 -2.451 1.00 89.00 80 TYR A O 1
ATOM 655 N N . MET A 1 81 ? -1.843 9.148 -1.782 1.00 88.00 81 MET A N 1
ATOM 656 C CA . MET A 1 81 ? -1.329 10.473 -1.499 1.00 88.00 81 MET A CA 1
ATOM 657 C C . MET A 1 81 ? 0.142 10.559 -1.908 1.00 88.00 81 MET A C 1
ATOM 659 O O . MET A 1 81 ? 0.957 9.718 -1.524 1.00 88.00 81 MET A O 1
ATOM 663 N N . SER A 1 82 ? 0.504 11.589 -2.673 1.00 89.06 82 SER A N 1
ATOM 664 C CA . SER A 1 82 ? 1.889 11.826 -3.099 1.00 89.06 82 SER A CA 1
ATOM 665 C C . SER A 1 82 ? 2.704 12.533 -2.009 1.00 89.06 82 SER A C 1
ATOM 667 O O . SER A 1 82 ? 3.137 13.666 -2.199 1.00 89.06 82 SER A O 1
ATOM 669 N N . ILE A 1 83 ? 2.888 11.861 -0.871 1.00 87.75 83 ILE A N 1
ATOM 670 C CA . ILE A 1 83 ? 3.588 12.385 0.312 1.00 87.75 83 ILE A CA 1
ATOM 671 C C . ILE A 1 83 ? 4.800 11.535 0.689 1.00 87.75 83 ILE A C 1
ATOM 673 O O . ILE A 1 83 ? 4.881 10.341 0.373 1.00 87.75 83 ILE A O 1
ATOM 677 N N . ASP A 1 84 ? 5.721 12.147 1.425 1.00 89.06 84 ASP A N 1
ATOM 678 C CA . ASP A 1 84 ? 6.906 11.474 1.939 1.00 89.06 84 ASP A CA 1
ATOM 679 C C . ASP A 1 84 ? 6.600 10.588 3.151 1.00 89.06 84 ASP A C 1
ATOM 681 O O . ASP A 1 84 ? 5.539 10.645 3.775 1.00 89.06 84 ASP A O 1
ATOM 685 N N . ARG A 1 85 ? 7.579 9.750 3.513 1.00 89.19 85 ARG A N 1
ATOM 686 C CA . ARG A 1 85 ? 7.486 8.864 4.680 1.00 89.19 85 ARG A CA 1
ATOM 687 C C . ARG A 1 85 ? 7.157 9.635 5.963 1.00 89.19 85 ARG A C 1
ATOM 689 O O . ARG A 1 85 ? 6.244 9.236 6.675 1.00 89.19 85 ARG A O 1
ATOM 696 N N . THR A 1 86 ? 7.902 10.702 6.246 1.00 89.44 86 THR A N 1
ATOM 697 C CA . THR A 1 86 ? 7.760 11.487 7.481 1.00 89.44 86 THR A CA 1
ATOM 698 C C . THR A 1 86 ? 6.393 12.154 7.565 1.00 89.44 86 THR A C 1
ATOM 700 O O . THR A 1 86 ? 5.769 12.172 8.620 1.00 89.44 86 THR A O 1
ATOM 703 N N . GLU A 1 87 ? 5.903 12.673 6.440 1.00 89.50 87 GLU A N 1
ATOM 704 C CA . GLU A 1 87 ? 4.576 13.273 6.369 1.00 89.50 87 GLU A CA 1
ATOM 705 C C . GLU A 1 87 ? 3.499 12.217 6.630 1.00 89.50 87 GLU A C 1
ATOM 707 O O . GLU A 1 87 ? 2.680 12.399 7.522 1.00 89.50 87 GLU A O 1
ATOM 712 N N . ALA A 1 88 ? 3.568 11.057 5.970 1.00 89.75 88 ALA A N 1
ATOM 713 C CA . ALA A 1 88 ? 2.634 9.959 6.220 1.00 89.75 88 ALA A CA 1
ATOM 714 C C . ALA A 1 88 ? 2.633 9.494 7.688 1.00 89.75 88 ALA A C 1
ATOM 716 O O . ALA A 1 88 ? 1.574 9.205 8.243 1.00 89.75 88 ALA A O 1
ATOM 717 N N . GLU A 1 89 ? 3.802 9.437 8.331 1.00 90.88 89 GLU A N 1
ATOM 718 C CA . GLU A 1 89 ? 3.930 9.098 9.753 1.00 90.88 89 GLU A CA 1
ATOM 719 C C . GLU A 1 89 ? 3.257 10.141 10.653 1.00 90.88 89 GLU A C 1
ATOM 721 O O . GLU A 1 89 ? 2.472 9.769 11.525 1.00 90.88 89 GLU A O 1
ATOM 726 N N . ASN A 1 90 ? 3.474 11.432 10.394 1.00 90.19 90 ASN A N 1
ATOM 727 C CA . ASN A 1 90 ? 2.827 12.518 11.134 1.00 90.19 90 ASN A CA 1
ATOM 728 C C . ASN A 1 90 ? 1.302 12.533 10.968 1.00 90.19 90 ASN A C 1
ATOM 730 O O . ASN A 1 90 ? 0.597 12.985 11.864 1.00 90.19 90 ASN A O 1
ATOM 734 N N . LEU A 1 91 ? 0.780 12.050 9.839 1.00 88.31 91 LEU A N 1
ATOM 735 C CA . LEU A 1 91 ? -0.665 11.976 9.605 1.00 88.31 91 LEU A CA 1
ATOM 736 C C . LEU A 1 91 ? -1.316 10.772 10.280 1.00 88.31 91 LEU A C 1
ATOM 738 O O . LEU A 1 91 ? -2.470 10.844 10.699 1.00 88.31 91 LEU A O 1
ATOM 742 N N . LEU A 1 92 ? -0.590 9.659 10.351 1.00 89.81 92 LEU A N 1
ATOM 743 C CA . LEU A 1 92 ? -1.086 8.407 10.914 1.00 89.81 92 LEU A CA 1
ATOM 744 C C . LEU A 1 92 ? -0.863 8.303 12.424 1.00 89.81 92 LEU A C 1
ATOM 746 O O . LEU A 1 92 ? -1.485 7.461 13.073 1.00 89.81 92 LEU A O 1
ATOM 750 N N . ILE A 1 93 ? -0.010 9.148 13.005 1.00 88.62 93 ILE A N 1
ATOM 751 C CA . ILE A 1 93 ? 0.187 9.178 14.452 1.00 88.62 93 ILE A CA 1
ATOM 752 C C . ILE A 1 93 ? -1.115 9.578 15.159 1.00 88.62 93 ILE A C 1
ATOM 754 O O . ILE A 1 93 ? -1.797 10.527 14.778 1.00 88.62 93 ILE A O 1
ATOM 758 N N . GLY A 1 94 ? -1.500 8.813 16.180 1.00 85.19 94 GLY A N 1
ATOM 759 C CA . GLY A 1 94 ? -2.754 9.032 16.908 1.00 85.19 94 GLY A CA 1
ATOM 760 C C . GLY A 1 94 ? -4.032 8.647 16.148 1.00 85.19 94 GLY A C 1
ATOM 761 O O . GLY A 1 94 ? -5.115 8.764 16.715 1.00 85.19 94 GLY A O 1
ATOM 762 N N . GLN A 1 95 ? -3.931 8.158 14.906 1.00 89.62 95 GLN A N 1
ATOM 763 C CA . GLN A 1 95 ? -5.073 7.604 14.174 1.00 89.62 9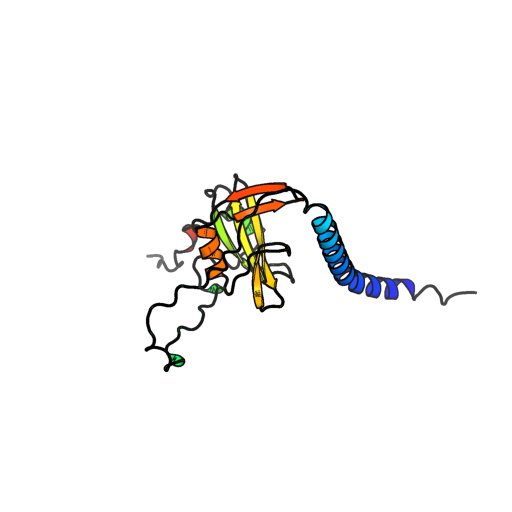5 GLN A CA 1
ATOM 764 C C . GLN A 1 95 ? -5.433 6.206 14.691 1.00 89.62 95 GLN A C 1
ATOM 766 O O . GLN A 1 95 ? -4.544 5.480 15.158 1.00 89.62 95 GLN A O 1
ATOM 771 N N . PRO A 1 96 ? -6.709 5.791 14.577 1.00 91.19 96 PRO A N 1
ATOM 772 C CA . PRO A 1 96 ? -7.126 4.462 14.997 1.00 91.19 96 PRO A CA 1
ATOM 773 C C . PRO A 1 96 ? -6.379 3.371 14.223 1.00 91.19 96 PRO A C 1
ATOM 775 O O . PRO A 1 96 ? -5.962 3.563 13.074 1.00 91.19 96 PRO A O 1
ATOM 778 N N . ASP A 1 97 ? -6.232 2.215 14.867 1.00 91.75 97 ASP A N 1
ATOM 779 C CA . ASP A 1 97 ? -5.621 1.029 14.271 1.00 91.75 97 ASP A CA 1
ATOM 780 C C . ASP A 1 97 ? -6.298 0.680 12.936 1.00 91.75 97 ASP A C 1
ATOM 782 O O . ASP A 1 97 ? -7.522 0.752 12.798 1.00 91.75 97 ASP A O 1
ATOM 786 N N . GLY A 1 98 ? -5.486 0.353 11.936 1.00 90.25 98 GLY A N 1
ATOM 787 C CA . GLY A 1 98 ? -5.941 0.018 10.592 1.00 90.25 98 GLY A CA 1
ATOM 788 C C . GLY A 1 98 ? -6.140 1.211 9.660 1.00 90.25 98 GLY A C 1
ATOM 789 O O . GLY A 1 98 ? -6.410 1.005 8.474 1.00 90.25 98 GLY A O 1
ATOM 790 N N . THR A 1 99 ? -5.981 2.449 10.143 1.00 92.75 99 THR A N 1
ATOM 791 C CA . THR A 1 99 ? -5.935 3.635 9.270 1.00 92.75 99 THR A CA 1
ATOM 792 C C . THR A 1 99 ? -4.711 3.550 8.375 1.00 92.75 99 THR A C 1
ATOM 794 O O . THR A 1 99 ? -3.606 3.304 8.863 1.00 92.75 99 THR A O 1
ATOM 797 N N . PHE A 1 100 ? -4.884 3.759 7.072 1.00 93.12 100 PHE A N 1
ATOM 798 C CA . PHE A 1 100 ? -3.797 3.586 6.115 1.00 93.12 100 PHE A CA 1
ATOM 799 C C . PHE A 1 100 ? -3.755 4.679 5.052 1.00 93.12 100 PHE A C 1
ATOM 801 O O . PHE A 1 100 ? -4.746 5.351 4.779 1.00 93.12 100 PHE A O 1
ATOM 808 N N . ILE A 1 101 ? -2.583 4.832 4.441 1.00 92.25 101 ILE A N 1
ATOM 809 C CA . ILE A 1 101 ? -2.325 5.721 3.311 1.00 92.25 101 ILE A CA 1
ATOM 810 C C . ILE A 1 101 ? -1.400 4.989 2.341 1.00 92.25 101 ILE A C 1
ATOM 812 O O . ILE A 1 101 ? -0.414 4.366 2.744 1.00 92.25 101 ILE A O 1
ATOM 816 N N . LEU A 1 102 ? -1.710 5.058 1.053 1.00 92.88 102 LEU A N 1
ATOM 817 C CA . LEU A 1 102 ? -0.834 4.593 -0.009 1.00 92.88 102 LEU A CA 1
ATOM 818 C C . LEU A 1 102 ? -0.029 5.775 -0.549 1.00 92.88 102 LEU A C 1
ATOM 820 O O . LEU A 1 102 ? -0.600 6.806 -0.880 1.00 92.88 102 LEU A O 1
ATOM 824 N N . ARG A 1 103 ? 1.284 5.618 -0.683 1.00 92.94 103 ARG A N 1
ATOM 825 C CA . ARG A 1 103 ? 2.177 6.677 -1.167 1.00 92.94 103 ARG A CA 1
ATOM 826 C C . ARG A 1 103 ? 3.192 6.156 -2.183 1.00 92.94 103 ARG A C 1
ATOM 828 O O . ARG A 1 103 ? 3.433 4.940 -2.223 1.00 92.94 103 ARG A O 1
ATOM 835 N N . PRO A 1 104 ? 3.820 7.027 -2.993 1.00 90.38 104 PRO A N 1
ATOM 836 C CA . PRO A 1 104 ? 4.955 6.625 -3.813 1.00 90.38 104 PRO A CA 1
ATOM 837 C C . PRO A 1 104 ? 6.071 6.048 -2.930 1.00 90.38 104 PRO A C 1
ATOM 839 O O . PRO A 1 104 ? 6.287 6.474 -1.789 1.00 90.38 104 PRO A O 1
ATOM 842 N N . SER A 1 105 ? 6.759 5.018 -3.426 1.00 88.19 105 SER A N 1
ATOM 843 C CA . SER A 1 105 ? 7.937 4.510 -2.726 1.00 88.19 105 SER A CA 1
ATOM 844 C C . SER A 1 105 ? 9.166 5.333 -3.074 1.00 88.19 105 SER A C 1
ATOM 846 O O . SER A 1 105 ? 9.392 5.672 -4.229 1.00 88.19 105 SER A O 1
ATOM 848 N N . SER A 1 106 ? 10.003 5.583 -2.072 1.00 81.44 106 SER A N 1
ATOM 849 C CA . SER A 1 106 ? 11.340 6.150 -2.267 1.00 81.44 106 SER A CA 1
ATOM 850 C C . SER A 1 106 ? 12.375 5.072 -2.630 1.00 81.44 106 SER A C 1
ATOM 852 O O . SER A 1 106 ? 13.519 5.395 -2.927 1.00 81.44 106 SER A O 1
ATOM 854 N N . GLN A 1 107 ? 12.008 3.785 -2.557 1.00 80.12 107 GLN A N 1
ATOM 855 C CA . GLN A 1 107 ? 12.911 2.662 -2.815 1.00 80.12 107 GLN A CA 1
ATOM 856 C C . GLN A 1 107 ? 12.790 2.190 -4.266 1.00 80.12 107 GLN A C 1
ATOM 858 O O . GLN A 1 107 ? 11.685 1.947 -4.736 1.00 80.12 107 GLN A O 1
ATOM 863 N N . SER A 1 108 ? 13.916 1.939 -4.940 1.00 78.69 108 SER A N 1
ATOM 864 C CA . SER A 1 108 ? 13.940 1.468 -6.338 1.00 78.69 108 SER A CA 1
ATOM 865 C C . SER A 1 108 ? 13.208 0.141 -6.561 1.00 78.69 108 SER A C 1
ATOM 867 O O . SER A 1 108 ? 12.669 -0.103 -7.637 1.00 78.69 108 SER A O 1
ATOM 869 N N . ASN A 1 109 ? 13.184 -0.723 -5.544 1.00 79.38 109 ASN A N 1
ATOM 870 C CA . ASN A 1 109 ? 12.635 -2.077 -5.644 1.00 79.38 109 ASN A CA 1
ATOM 871 C C . ASN A 1 109 ? 11.127 -2.141 -5.338 1.00 79.38 109 ASN A C 1
ATOM 873 O O . ASN A 1 109 ? 10.497 -3.187 -5.512 1.00 79.38 109 ASN A O 1
ATOM 877 N N . HIS A 1 110 ? 10.537 -1.034 -4.882 1.00 86.50 110 HIS A N 1
ATOM 878 C CA . HIS A 1 110 ? 9.132 -0.941 -4.508 1.00 86.50 110 HIS A CA 1
ATOM 879 C C . HIS A 1 110 ? 8.437 0.098 -5.390 1.00 86.50 110 HIS A C 1
ATOM 881 O O . HIS A 1 110 ? 8.936 1.197 -5.583 1.00 86.50 110 HIS A O 1
ATOM 887 N N . ALA A 1 111 ? 7.265 -0.234 -5.928 1.00 87.44 111 ALA A N 1
ATOM 888 C CA . ALA A 1 111 ? 6.481 0.717 -6.714 1.00 87.44 111 ALA A CA 1
ATOM 889 C C . ALA A 1 111 ? 5.745 1.713 -5.805 1.00 87.44 111 ALA A C 1
ATOM 891 O O . ALA A 1 111 ? 5.694 2.906 -6.082 1.00 87.44 111 ALA A O 1
ATOM 892 N N . TYR A 1 112 ? 5.203 1.217 -4.694 1.00 92.06 112 TYR A N 1
ATOM 893 C CA . TYR A 1 112 ? 4.450 2.013 -3.729 1.00 92.06 112 TYR A CA 1
ATOM 894 C C . TYR A 1 112 ? 4.840 1.625 -2.309 1.00 92.06 112 TYR A C 1
ATOM 896 O O . TYR A 1 112 ? 5.494 0.607 -2.086 1.00 92.06 112 TYR A O 1
ATOM 904 N N . THR A 1 113 ? 4.432 2.430 -1.337 1.00 93.88 113 THR A N 1
ATOM 905 C CA . THR A 1 113 ? 4.526 2.083 0.081 1.00 93.88 113 THR A CA 1
ATOM 906 C C . THR A 1 113 ? 3.169 2.280 0.732 1.00 93.88 113 THR A C 1
ATOM 908 O O . THR A 1 113 ? 2.526 3.306 0.535 1.00 93.88 113 THR A O 1
ATOM 911 N N . LEU A 1 114 ? 2.735 1.285 1.493 1.00 93.75 114 LEU A N 1
ATOM 912 C CA . LEU A 1 114 ? 1.546 1.330 2.324 1.00 93.75 114 LEU A CA 1
ATOM 913 C C . LEU A 1 114 ? 1.962 1.716 3.743 1.00 93.75 114 LEU A C 1
ATOM 915 O O . LEU A 1 114 ? 2.670 0.961 4.406 1.00 93.75 114 LEU A O 1
ATOM 919 N N . SER A 1 115 ? 1.538 2.884 4.203 1.00 93.62 115 SER A N 1
ATOM 920 C CA . SER A 1 115 ? 1.736 3.328 5.580 1.00 93.62 115 SER A CA 1
ATOM 921 C C . SER A 1 115 ? 0.459 3.039 6.372 1.00 93.62 115 SER A C 1
ATOM 923 O O . SER A 1 115 ? -0.622 3.412 5.928 1.00 93.62 115 SER A O 1
ATOM 925 N N . VAL A 1 116 ? 0.563 2.345 7.507 1.00 93.88 116 VAL A N 1
ATOM 926 C CA . VAL A 1 116 ? -0.581 1.911 8.328 1.00 93.88 116 VAL A CA 1
ATOM 927 C C . VAL A 1 116 ? -0.336 2.196 9.810 1.00 93.88 116 VAL A C 1
ATOM 929 O O . VAL A 1 116 ? 0.750 1.924 10.322 1.00 93.88 116 VAL A O 1
ATOM 932 N N . SER A 1 117 ? -1.335 2.740 10.502 1.00 93.56 117 SER A N 1
ATOM 933 C CA . SER A 1 117 ? -1.330 2.864 11.964 1.00 93.56 117 SER A CA 1
ATOM 934 C C . SER A 1 117 ? -1.676 1.511 12.583 1.00 93.56 117 SER A C 1
ATOM 936 O O . SER A 1 117 ? -2.701 0.927 12.239 1.00 93.56 117 SER A O 1
ATOM 938 N N . CYS A 1 118 ? -0.815 0.998 13.461 1.00 92.25 118 CYS A N 1
ATOM 939 C CA . CYS A 1 118 ? -1.037 -0.237 14.206 1.00 92.25 118 CYS A CA 1
ATOM 940 C C . CYS A 1 118 ? -0.372 -0.172 15.576 1.00 92.25 118 CYS A C 1
ATOM 942 O O . CYS A 1 118 ? 0.795 0.197 15.678 1.00 92.25 118 CYS A O 1
ATOM 944 N N . ALA A 1 119 ? -1.093 -0.574 16.627 1.00 86.94 119 ALA A N 1
ATOM 945 C CA . ALA A 1 119 ? -0.577 -0.609 18.000 1.00 86.94 119 ALA A CA 1
ATOM 946 C C . ALA A 1 119 ? 0.131 0.703 18.415 1.00 86.94 119 ALA A C 1
ATOM 948 O O . ALA A 1 119 ? 1.265 0.699 18.893 1.00 86.94 119 ALA A O 1
ATOM 949 N N . ASN A 1 120 ? -0.527 1.842 18.173 1.00 85.62 120 ASN A N 1
ATOM 950 C CA . ASN A 1 120 ? -0.030 3.195 18.465 1.00 85.62 120 ASN A CA 1
ATOM 951 C C . ASN A 1 120 ? 1.275 3.579 17.739 1.00 85.62 120 ASN A C 1
ATOM 953 O O . ASN A 1 120 ? 1.917 4.559 18.109 1.00 85.62 120 ASN A O 1
ATOM 957 N N . SER A 1 121 ? 1.666 2.832 16.706 1.00 90.00 121 SER A N 1
ATOM 958 C CA . SER A 1 121 ? 2.863 3.081 15.903 1.00 90.00 121 SER A CA 1
ATOM 959 C C . SER A 1 121 ? 2.542 3.020 14.412 1.00 90.00 121 SER A C 1
ATOM 961 O O . SER A 1 121 ? 1.669 2.274 13.967 1.00 90.00 121 SER A O 1
ATOM 963 N N . VAL A 1 122 ? 3.271 3.787 13.604 1.00 91.44 122 VAL A N 1
ATOM 964 C CA . VAL A 1 122 ? 3.086 3.785 12.149 1.00 91.44 122 VAL A CA 1
ATOM 965 C C . VAL A 1 122 ? 4.065 2.818 11.501 1.00 91.44 122 VAL A C 1
ATOM 967 O O . VAL A 1 122 ? 5.276 2.885 11.708 1.00 91.44 122 VAL A O 1
ATOM 970 N N . HIS A 1 123 ? 3.536 1.925 10.674 1.00 91.88 123 HIS A N 1
ATOM 971 C CA . HIS A 1 123 ? 4.295 0.897 9.984 1.00 91.88 123 HIS A CA 1
ATOM 972 C C . HIS A 1 123 ? 4.275 1.150 8.481 1.00 91.88 123 HIS A C 1
ATOM 974 O O . HIS A 1 123 ? 3.236 1.446 7.898 1.00 91.88 123 HIS A O 1
ATOM 980 N N . ASN A 1 124 ? 5.437 1.020 7.845 1.00 91.69 124 ASN A N 1
ATOM 981 C CA . ASN A 1 124 ? 5.602 1.234 6.412 1.00 91.69 124 ASN A CA 1
ATOM 982 C C . ASN A 1 124 ? 5.870 -0.109 5.730 1.00 91.69 124 ASN A C 1
ATOM 984 O O . ASN A 1 124 ? 6.902 -0.734 5.969 1.00 91.69 124 ASN A O 1
ATOM 988 N N . VAL A 1 125 ? 4.965 -0.531 4.855 1.00 91.62 125 VAL A N 1
ATOM 989 C CA . VAL A 1 125 ? 5.050 -1.791 4.117 1.00 91.62 125 VAL A CA 1
ATOM 990 C C . VAL A 1 125 ? 5.237 -1.488 2.635 1.00 91.62 125 VAL A C 1
ATOM 992 O O . VAL A 1 125 ? 4.365 -0.913 1.989 1.00 91.62 125 VAL A O 1
ATOM 995 N N . GLY A 1 126 ? 6.385 -1.862 2.074 1.00 91.62 126 GLY A N 1
ATOM 996 C CA . GLY A 1 126 ? 6.647 -1.688 0.644 1.00 91.62 126 GLY A CA 1
ATOM 997 C C . GLY A 1 126 ? 5.728 -2.563 -0.213 1.00 91.62 126 GLY A C 1
ATOM 998 O O . GLY A 1 126 ? 5.438 -3.699 0.146 1.00 91.62 126 GLY A O 1
ATOM 999 N N . ILE A 1 127 ? 5.284 -2.057 -1.360 1.00 92.62 127 ILE A N 1
ATOM 1000 C CA . ILE A 1 127 ? 4.592 -2.828 -2.397 1.00 92.62 127 ILE A CA 1
ATOM 1001 C C . ILE A 1 127 ? 5.556 -2.971 -3.564 1.00 92.62 127 ILE A C 1
ATOM 1003 O O . ILE A 1 127 ? 5.867 -1.996 -4.253 1.00 92.62 127 ILE A O 1
ATOM 1007 N N . ARG A 1 128 ? 6.032 -4.189 -3.799 1.00 92.88 128 ARG A N 1
ATOM 1008 C CA . ARG A 1 128 ? 6.959 -4.496 -4.894 1.00 92.88 128 ARG A CA 1
ATOM 1009 C C . ARG A 1 128 ? 6.242 -5.143 -6.064 1.00 92.88 128 ARG A C 1
ATOM 1011 O O . ARG A 1 128 ? 5.229 -5.826 -5.899 1.00 92.88 128 ARG A O 1
ATOM 1018 N N . ARG A 1 129 ? 6.824 -4.967 -7.247 1.00 90.31 129 ARG A N 1
ATOM 1019 C CA . ARG A 1 129 ? 6.442 -5.695 -8.458 1.00 90.31 129 ARG A CA 1
ATOM 1020 C C . ARG A 1 129 ? 7.272 -6.971 -8.542 1.00 90.31 129 ARG A C 1
ATOM 1022 O O . ARG A 1 129 ? 8.495 -6.935 -8.431 1.00 90.31 129 ARG A O 1
ATOM 1029 N N . ARG A 1 130 ? 6.601 -8.108 -8.677 1.00 88.38 130 ARG A N 1
ATOM 1030 C CA . ARG A 1 130 ? 7.223 -9.410 -8.919 1.00 88.38 130 ARG A CA 1
ATOM 1031 C C . ARG A 1 130 ? 7.584 -9.553 -10.409 1.00 88.38 130 ARG A C 1
ATOM 1033 O O . ARG A 1 130 ? 7.000 -8.860 -11.242 1.00 88.38 130 ARG A O 1
ATOM 1040 N N . PRO A 1 131 ? 8.490 -10.485 -10.762 1.00 86.56 131 PRO A N 1
ATOM 1041 C CA . PRO A 1 131 ? 8.824 -10.778 -12.160 1.00 86.56 131 PRO A CA 1
ATOM 1042 C C . PRO A 1 131 ? 7.636 -11.276 -12.998 1.00 86.56 131 PRO A C 1
ATOM 1044 O O . PRO A 1 131 ? 7.634 -11.119 -14.211 1.00 86.56 131 PRO A O 1
ATOM 1047 N N . ASP A 1 132 ? 6.615 -11.847 -12.352 1.00 86.62 132 ASP A N 1
ATOM 1048 C CA . ASP A 1 132 ? 5.357 -12.290 -12.972 1.00 86.62 132 ASP A CA 1
ATOM 1049 C C . ASP A 1 132 ? 4.377 -11.130 -13.271 1.00 86.62 132 ASP A C 1
ATOM 1051 O O . ASP A 1 132 ? 3.268 -11.359 -13.750 1.00 86.62 132 ASP A O 1
ATOM 1055 N N . GLY A 1 133 ? 4.762 -9.883 -12.968 1.00 85.88 133 GLY A N 1
ATOM 1056 C CA . GLY A 1 133 ? 3.930 -8.690 -13.133 1.00 85.88 133 GLY A CA 1
ATOM 1057 C C . GLY A 1 133 ? 2.919 -8.454 -12.005 1.00 85.88 133 GLY A C 1
ATOM 1058 O O . GLY A 1 133 ? 2.232 -7.432 -12.016 1.00 85.88 133 GLY A O 1
ATOM 1059 N N . ARG A 1 134 ? 2.829 -9.348 -11.012 1.00 90.94 134 ARG A N 1
ATOM 1060 C CA . ARG A 1 134 ? 1.935 -9.208 -9.854 1.00 90.94 134 ARG A CA 1
ATOM 1061 C C . ARG A 1 134 ? 2.580 -8.360 -8.757 1.00 90.94 134 ARG A C 1
ATOM 1063 O O . ARG A 1 134 ? 3.794 -8.173 -8.691 1.00 90.94 134 ARG A O 1
ATOM 1070 N N . LEU A 1 135 ? 1.754 -7.845 -7.860 1.00 90.19 135 LEU A N 1
ATOM 1071 C CA . LEU A 1 135 ? 2.153 -7.045 -6.708 1.00 90.19 135 LEU A CA 1
ATOM 1072 C C . LEU A 1 135 ? 2.206 -7.905 -5.451 1.00 90.19 135 LEU A C 1
ATOM 1074 O O . LEU A 1 135 ? 1.333 -8.742 -5.241 1.00 90.19 135 LEU A O 1
ATOM 1078 N N . ALA A 1 136 ? 3.200 -7.674 -4.601 1.00 91.12 136 ALA A N 1
ATOM 1079 C CA . ALA A 1 136 ? 3.322 -8.314 -3.294 1.00 91.12 136 ALA A CA 1
ATOM 1080 C C . ALA A 1 136 ? 3.753 -7.295 -2.231 1.00 91.12 136 ALA A C 1
ATOM 1082 O O . ALA A 1 136 ? 4.378 -6.281 -2.554 1.00 91.12 136 ALA A O 1
ATOM 1083 N N . LEU A 1 137 ? 3.403 -7.571 -0.974 1.00 90.94 137 LEU A N 1
ATOM 1084 C CA . LEU A 1 137 ? 3.748 -6.734 0.174 1.00 90.94 137 LEU A CA 1
ATOM 1085 C C . LEU A 1 137 ? 5.058 -7.175 0.823 1.00 90.94 137 LEU A C 1
ATOM 1087 O O . LEU A 1 137 ? 5.301 -8.364 1.005 1.00 90.94 137 LEU A O 1
ATOM 1091 N N . GLY A 1 138 ? 5.850 -6.192 1.239 1.00 89.00 138 GLY A N 1
ATOM 1092 C CA . GLY A 1 138 ? 7.096 -6.370 1.963 1.00 89.00 138 GLY A CA 1
ATOM 1093 C C . GLY A 1 138 ? 8.169 -7.106 1.163 1.00 89.00 138 GLY A C 1
ATOM 1094 O O . GLY A 1 138 ? 8.220 -7.075 -0.070 1.00 89.00 138 GLY A O 1
ATOM 1095 N N . PHE A 1 139 ? 9.050 -7.766 1.908 1.00 85.62 139 PHE A N 1
ATOM 1096 C CA . PHE A 1 139 ? 10.129 -8.575 1.357 1.00 85.62 139 PHE A CA 1
ATOM 1097 C C . PHE A 1 139 ? 9.597 -9.868 0.742 1.00 85.62 139 PHE A C 1
ATOM 1099 O O . PHE A 1 139 ? 8.536 -10.362 1.115 1.00 85.62 139 PHE A O 1
ATOM 1106 N N . ALA A 1 140 ? 10.350 -10.422 -0.206 1.00 86.00 140 ALA A N 1
ATOM 1107 C CA . ALA A 1 140 ? 9.966 -11.663 -0.860 1.00 86.00 140 ALA A CA 1
ATOM 1108 C C . ALA A 1 140 ? 9.922 -12.827 0.135 1.00 86.00 140 ALA A C 1
ATOM 1110 O O . ALA A 1 140 ? 10.907 -13.096 0.819 1.00 86.00 140 ALA A O 1
ATOM 1111 N N . ARG A 1 141 ? 8.784 -13.522 0.178 1.00 83.88 141 ARG A N 1
ATOM 1112 C CA . ARG A 1 141 ? 8.565 -14.708 1.014 1.00 83.88 141 ARG A CA 1
ATOM 1113 C C . ARG A 1 141 ? 8.057 -15.886 0.186 1.00 83.88 141 ARG A C 1
ATOM 1115 O O . ARG A 1 141 ? 7.339 -15.706 -0.801 1.00 83.88 141 ARG A O 1
ATOM 1122 N N . ARG A 1 142 ? 8.413 -17.110 0.589 1.00 81.00 142 ARG A N 1
ATOM 1123 C CA . ARG A 1 142 ? 7.858 -18.332 -0.016 1.00 81.00 142 ARG A CA 1
ATOM 1124 C C . ARG A 1 142 ? 6.364 -18.416 0.314 1.00 81.00 142 ARG A C 1
ATOM 1126 O O . ARG A 1 142 ? 5.954 -18.058 1.412 1.00 81.00 142 ARG A O 1
ATOM 1133 N N . GLY A 1 143 ? 5.543 -18.800 -0.665 1.00 81.50 143 GLY A N 1
ATOM 1134 C CA . GLY A 1 143 ? 4.082 -18.854 -0.499 1.00 81.50 143 GLY A CA 1
ATOM 1135 C C . GLY A 1 143 ? 3.400 -17.497 -0.271 1.00 81.50 143 GLY A C 1
ATOM 1136 O O . GLY A 1 143 ? 2.248 -17.449 0.155 1.00 81.50 143 GLY A O 1
ATOM 1137 N N . GLU A 1 144 ? 4.083 -16.376 -0.526 1.00 86.25 144 GLU A N 1
ATOM 1138 C CA . GLU A 1 144 ? 3.485 -15.057 -0.326 1.00 86.25 144 GLU A CA 1
ATOM 1139 C C . GLU A 1 144 ? 2.301 -14.800 -1.261 1.00 86.25 144 GLU A C 1
ATOM 1141 O O . GLU A 1 144 ? 2.273 -15.216 -2.423 1.00 86.25 144 GLU A O 1
ATOM 1146 N N . ARG A 1 145 ? 1.332 -14.031 -0.762 1.00 88.06 145 ARG A N 1
ATOM 1147 C CA . ARG A 1 145 ? 0.186 -13.621 -1.568 1.00 88.06 145 ARG A CA 1
ATOM 1148 C C . ARG A 1 145 ? 0.598 -12.551 -2.569 1.00 88.06 145 ARG A C 1
ATOM 1150 O O . ARG A 1 145 ? 1.286 -11.588 -2.231 1.00 88.06 145 ARG A O 1
ATOM 1157 N N . SER A 1 146 ? 0.139 -12.726 -3.803 1.00 91.50 146 SER A N 1
ATOM 1158 C CA . SER A 1 146 ? 0.377 -11.792 -4.894 1.00 91.50 146 SER A CA 1
ATOM 1159 C C . SER A 1 146 ? -0.931 -11.373 -5.556 1.00 91.50 146 SER A C 1
ATOM 1161 O O . SER A 1 146 ? -1.889 -12.143 -5.652 1.00 91.50 146 SER A O 1
ATOM 1163 N N . PHE A 1 147 ? -0.961 -10.148 -6.060 1.00 91.81 147 PHE A N 1
ATOM 1164 C CA . PHE A 1 147 ? -2.173 -9.464 -6.497 1.00 91.81 147 PHE A CA 1
ATOM 1165 C C . PHE A 1 147 ? -1.991 -8.872 -7.891 1.00 91.81 147 PHE A C 1
ATOM 1167 O O . PHE A 1 147 ? -0.890 -8.481 -8.262 1.00 91.81 147 PHE A O 1
ATOM 1174 N N . THR A 1 148 ? -3.057 -8.784 -8.680 1.00 89.81 148 THR A N 1
ATOM 1175 C CA . THR A 1 148 ? -2.992 -8.215 -10.038 1.00 89.81 148 THR A CA 1
ATOM 1176 C C . THR A 1 148 ? -3.020 -6.687 -10.031 1.00 89.81 148 THR A C 1
ATOM 1178 O O . THR A 1 148 ? -2.448 -6.055 -10.913 1.00 89.81 148 THR A O 1
ATOM 1181 N N . SER A 1 149 ? -3.655 -6.082 -9.024 1.00 89.75 149 SER A N 1
ATOM 1182 C CA . SER A 1 149 ? -3.758 -4.629 -8.860 1.00 89.75 149 SER A CA 1
ATOM 1183 C C . SER A 1 149 ? -3.659 -4.208 -7.395 1.00 89.75 149 SER A C 1
ATOM 1185 O O . SER A 1 149 ? -3.966 -4.992 -6.489 1.00 89.75 149 SER A O 1
ATOM 1187 N N . VAL A 1 150 ? -3.282 -2.946 -7.163 1.00 90.31 150 VAL A N 1
ATOM 1188 C CA . VAL A 1 150 ? -3.221 -2.353 -5.816 1.00 90.31 150 VAL A CA 1
ATOM 1189 C C . VAL A 1 150 ? -4.593 -2.393 -5.144 1.00 90.31 150 VAL A C 1
ATOM 1191 O O . VAL A 1 150 ? -4.702 -2.749 -3.977 1.00 90.31 150 VAL A O 1
ATOM 1194 N N . THR A 1 151 ? -5.661 -2.127 -5.893 1.00 90.00 151 THR A N 1
ATOM 1195 C CA . THR A 1 151 ? -7.034 -2.182 -5.383 1.00 90.00 151 THR A CA 1
ATOM 1196 C C . THR A 1 151 ? -7.402 -3.579 -4.877 1.00 90.00 151 THR A C 1
ATOM 1198 O O . THR A 1 151 ? -8.003 -3.702 -3.811 1.00 90.00 151 THR A O 1
ATOM 1201 N N . SER A 1 152 ? -7.021 -4.646 -5.599 1.00 90.56 152 SER A N 1
ATOM 1202 C CA . SER A 1 152 ? -7.282 -6.028 -5.156 1.00 90.56 152 SER A CA 1
ATOM 1203 C C . SER A 1 152 ? -6.499 -6.384 -3.889 1.00 90.56 152 SER A C 1
ATOM 1205 O O . SER A 1 152 ? -7.049 -7.007 -2.981 1.00 90.56 152 SER A O 1
ATOM 1207 N N . LEU A 1 153 ? -5.254 -5.908 -3.795 1.00 91.75 153 LEU A N 1
ATOM 1208 C CA . LEU A 1 153 ? -4.393 -6.057 -2.627 1.00 91.75 153 LEU A CA 1
ATOM 1209 C C . LEU A 1 153 ? -5.027 -5.389 -1.405 1.00 91.75 153 LEU A C 1
ATOM 1211 O O . LEU A 1 153 ? -5.217 -6.039 -0.377 1.00 91.75 153 LEU A O 1
ATOM 1215 N N . LEU A 1 154 ? -5.411 -4.115 -1.522 1.00 91.44 154 LEU A N 1
ATOM 1216 C CA . LEU A 1 154 ? -6.029 -3.375 -0.423 1.00 91.44 154 LEU A CA 1
ATOM 1217 C C . LEU A 1 154 ? -7.350 -4.021 -0.008 1.00 91.44 154 LEU A C 1
ATOM 1219 O O . LEU A 1 154 ? -7.554 -4.282 1.172 1.00 91.44 154 LEU A O 1
ATOM 1223 N N . ARG A 1 155 ? -8.218 -4.365 -0.969 1.00 90.94 155 ARG A N 1
ATOM 1224 C CA . ARG A 1 155 ? -9.505 -5.029 -0.704 1.00 90.94 155 ARG A CA 1
ATOM 1225 C C . ARG A 1 155 ? -9.336 -6.335 0.066 1.00 90.94 155 ARG A C 1
ATOM 1227 O O . ARG A 1 155 ? -10.117 -6.609 0.975 1.00 90.94 155 ARG A O 1
ATOM 1234 N N . HIS A 1 156 ? -8.329 -7.133 -0.282 1.00 91.75 156 HIS A N 1
ATOM 1235 C CA . HIS A 1 156 ? -8.028 -8.361 0.440 1.00 91.75 156 HIS A CA 1
ATOM 1236 C C . HIS A 1 156 ? -7.631 -8.072 1.893 1.00 91.75 156 HIS A C 1
ATOM 1238 O O . HIS A 1 156 ? -8.185 -8.675 2.810 1.00 91.75 156 HIS A O 1
ATOM 1244 N N . HIS A 1 157 ? -6.738 -7.104 2.110 1.00 90.25 157 HIS A N 1
ATOM 1245 C CA . HIS A 1 157 ? -6.263 -6.721 3.443 1.00 90.25 157 HIS A CA 1
ATOM 1246 C C . HIS A 1 157 ? -7.256 -5.877 4.262 1.00 90.25 157 HIS A C 1
ATOM 1248 O O . HIS A 1 157 ? -7.062 -5.702 5.464 1.00 90.25 157 HIS A O 1
ATOM 1254 N N . LYS A 1 158 ? -8.354 -5.409 3.653 1.00 91.31 158 LYS A N 1
ATOM 1255 C CA . LYS A 1 158 ? -9.517 -4.896 4.391 1.00 91.31 158 LYS A CA 1
ATOM 1256 C C . LYS A 1 158 ? -10.293 -6.014 5.090 1.00 91.31 158 LYS A C 1
ATOM 1258 O O . LYS A 1 158 ? -10.775 -5.837 6.200 1.00 91.31 158 LYS A O 1
ATOM 1263 N N . LYS A 1 159 ? -10.407 -7.185 4.450 1.00 90.00 159 LYS A N 1
ATOM 1264 C CA . LYS A 1 159 ? -11.116 -8.352 5.011 1.00 90.00 159 LYS A CA 1
ATOM 1265 C C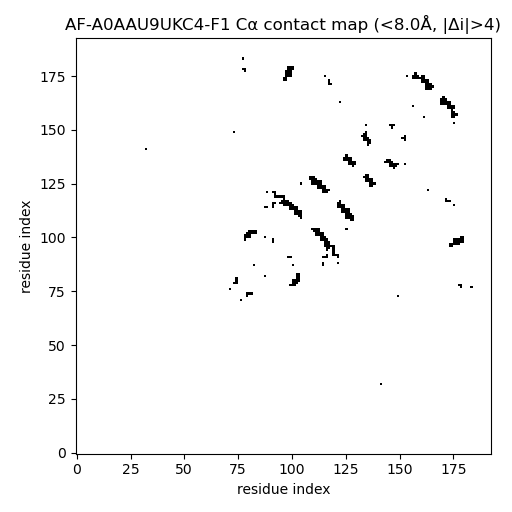 . LYS A 1 159 ? -10.210 -9.242 5.860 1.00 90.00 159 LYS A C 1
ATOM 1267 O O . LYS A 1 159 ? -10.663 -9.842 6.828 1.00 90.00 159 LYS A O 1
ATOM 1272 N N . LYS A 1 160 ? -8.936 -9.360 5.481 1.00 90.62 160 LYS A N 1
ATOM 1273 C CA . LYS A 1 160 ? -7.950 -10.225 6.133 1.00 90.62 160 LYS A CA 1
ATOM 1274 C C . LYS A 1 160 ? -6.891 -9.395 6.845 1.00 90.62 160 LYS A C 1
ATOM 1276 O O . LYS A 1 160 ? -6.310 -8.491 6.254 1.00 90.62 160 LYS A O 1
ATOM 1281 N N . ARG A 1 161 ? -6.577 -9.770 8.087 1.00 89.31 161 ARG A N 1
ATOM 1282 C CA . ARG A 1 161 ? -5.523 -9.126 8.884 1.00 89.31 161 ARG A CA 1
ATOM 1283 C C . ARG A 1 161 ? -4.186 -9.142 8.136 1.00 89.31 161 ARG A C 1
ATOM 1285 O O . ARG A 1 161 ? -3.717 -10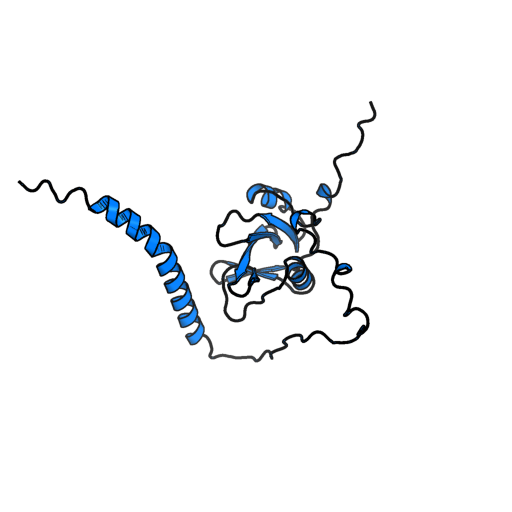.192 7.693 1.00 89.31 161 ARG A O 1
ATOM 1292 N N . LEU A 1 162 ? -3.582 -7.970 8.003 1.00 90.06 162 LEU A N 1
ATOM 1293 C CA . LEU A 1 162 ? -2.211 -7.760 7.571 1.00 90.06 162 LEU A CA 1
ATOM 1294 C C . LEU A 1 162 ? -1.277 -7.986 8.764 1.00 90.06 162 LEU A C 1
ATOM 1296 O O . LEU A 1 162 ? -1.384 -7.307 9.784 1.00 90.06 162 LEU A O 1
ATOM 1300 N N . LEU A 1 163 ? -0.367 -8.948 8.626 1.00 90.88 163 LEU A N 1
ATOM 1301 C CA . LEU A 1 163 ? 0.628 -9.275 9.644 1.00 90.88 163 LEU A CA 1
ATOM 1302 C C . LEU A 1 163 ? 1.878 -8.416 9.436 1.00 90.88 163 LEU A C 1
ATOM 1304 O O . LEU A 1 163 ? 2.495 -8.457 8.370 1.00 90.88 163 LEU A O 1
ATOM 1308 N N . LEU A 1 164 ? 2.250 -7.654 10.459 1.00 88.88 164 LEU A N 1
ATOM 1309 C CA . LEU A 1 164 ? 3.408 -6.770 10.468 1.00 88.88 164 LEU A CA 1
ATOM 1310 C C . LEU A 1 164 ? 4.551 -7.473 11.195 1.00 88.88 164 LEU A C 1
ATOM 1312 O O . LEU A 1 164 ? 4.446 -7.793 12.376 1.00 88.88 164 LEU A O 1
ATOM 1316 N N . VAL A 1 165 ? 5.637 -7.730 10.471 1.00 87.25 165 VAL A N 1
ATOM 1317 C CA . VAL A 1 165 ? 6.792 -8.488 10.965 1.00 87.25 165 VAL A CA 1
ATOM 1318 C C . VAL A 1 165 ? 8.048 -7.647 10.776 1.00 87.25 165 VAL A C 1
ATOM 1320 O O . VAL A 1 165 ? 8.290 -7.164 9.668 1.00 87.25 165 VAL A O 1
ATOM 1323 N N . ALA A 1 166 ? 8.866 -7.518 11.818 1.00 80.81 166 ALA A N 1
ATOM 1324 C CA . ALA A 1 166 ? 10.204 -6.936 11.729 1.00 80.81 166 ALA A CA 1
ATOM 1325 C C . ALA A 1 166 ? 11.196 -7.784 12.516 1.00 80.81 166 ALA A C 1
ATOM 1327 O O . ALA A 1 166 ? 10.873 -8.313 13.572 1.00 80.81 166 ALA A O 1
ATOM 1328 N N . GLY A 1 167 ? 12.409 -7.927 11.979 1.00 80.94 167 GLY A N 1
ATOM 1329 C CA . GLY A 1 167 ? 13.464 -8.704 12.635 1.00 80.94 167 GLY A CA 1
ATOM 1330 C C . GLY A 1 167 ? 13.140 -10.191 12.827 1.00 80.94 167 GLY A C 1
ATOM 1331 O O . GLY A 1 167 ? 13.763 -10.825 13.664 1.00 80.94 167 GLY A O 1
ATOM 1332 N N . GLY A 1 168 ? 12.172 -10.740 12.083 1.00 79.56 168 GLY A N 1
ATOM 1333 C CA . GLY A 1 168 ? 11.702 -12.125 12.232 1.00 79.56 168 GLY A CA 1
ATOM 1334 C C . GLY A 1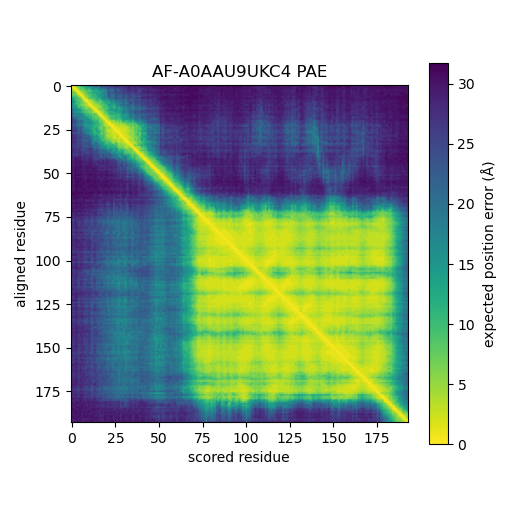 168 ? 10.523 -12.296 13.195 1.00 79.56 168 GLY A C 1
ATOM 1335 O O . GLY A 1 168 ? 9.831 -13.303 13.113 1.00 79.56 168 GLY A O 1
ATOM 1336 N N . GLU A 1 169 ? 10.220 -11.288 14.012 1.00 81.31 169 GLU A N 1
ATOM 1337 C CA . GLU A 1 169 ? 9.159 -11.336 15.021 1.00 81.31 169 GLU A CA 1
ATOM 1338 C C . GLU A 1 169 ? 7.881 -10.627 14.552 1.00 81.31 169 GLU A C 1
ATOM 1340 O O . GLU A 1 169 ? 7.919 -9.627 13.822 1.00 81.31 169 GLU A O 1
ATOM 1345 N N . LEU A 1 170 ? 6.723 -11.136 14.986 1.00 85.62 170 LEU A N 1
ATOM 1346 C CA . LEU A 1 170 ? 5.429 -10.501 14.742 1.00 85.62 170 LEU A CA 1
ATOM 1347 C C . LEU A 1 170 ? 5.282 -9.275 15.651 1.00 85.62 170 LEU A C 1
ATOM 1349 O O . LEU A 1 170 ? 5.105 -9.405 16.858 1.00 85.62 170 LEU A O 1
ATOM 1353 N N . ILE A 1 171 ? 5.301 -8.083 15.057 1.00 87.81 171 ILE A N 1
ATOM 1354 C CA . ILE A 1 171 ? 5.105 -6.820 15.781 1.00 87.81 171 ILE A CA 1
ATOM 1355 C C . ILE A 1 171 ? 3.622 -6.593 16.066 1.00 87.81 171 ILE A C 1
ATOM 1357 O O . ILE A 1 171 ? 3.238 -6.101 17.123 1.00 87.81 171 ILE A O 1
ATOM 1361 N N . GLY A 1 172 ? 2.774 -6.916 15.092 1.00 87.25 172 GLY A N 1
ATOM 1362 C CA . GLY A 1 172 ? 1.356 -6.615 15.173 1.00 87.25 172 GLY A CA 1
ATOM 1363 C C . GLY A 1 172 ? 0.572 -7.193 14.012 1.00 87.25 172 GLY A C 1
ATOM 1364 O O . GLY A 1 172 ? 1.124 -7.693 13.031 1.00 87.25 172 GLY A O 1
ATOM 1365 N N . ALA A 1 173 ? -0.747 -7.134 14.130 1.00 90.25 173 ALA A N 1
ATOM 1366 C CA . ALA A 1 173 ? -1.651 -7.608 13.100 1.00 90.25 173 ALA A CA 1
ATOM 1367 C C . ALA A 1 173 ? -2.895 -6.726 13.069 1.00 90.25 173 ALA A C 1
ATOM 1369 O O . ALA A 1 173 ? -3.660 -6.712 14.033 1.00 90.25 173 ALA A O 1
ATOM 1370 N N . THR A 1 174 ? -3.123 -6.058 11.944 1.00 91.31 174 THR A N 1
ATOM 1371 C CA . THR A 1 174 ? -4.205 -5.079 11.782 1.00 91.31 174 THR A CA 1
ATOM 1372 C C . THR A 1 174 ? -4.974 -5.318 10.487 1.00 91.31 174 THR A C 1
ATOM 1374 O O . THR A 1 174 ? -4.441 -5.910 9.551 1.00 91.31 174 THR A O 1
ATOM 1377 N N . THR A 1 175 ? -6.237 -4.917 10.415 1.00 92.75 175 THR A N 1
ATOM 1378 C CA . THR A 1 175 ? -7.005 -4.883 9.160 1.00 92.75 175 THR A CA 1
ATOM 1379 C C . THR A 1 175 ? -6.973 -3.484 8.582 1.00 92.75 175 THR A C 1
ATOM 1381 O O . THR A 1 175 ? -7.001 -2.508 9.320 1.00 92.75 175 THR A O 1
ATOM 1384 N N . LEU A 1 176 ? -6.946 -3.368 7.257 1.00 91.44 176 LEU A N 1
ATOM 1385 C CA . LEU A 1 176 ? -7.067 -2.059 6.626 1.00 91.44 176 LEU A CA 1
ATOM 1386 C C . LEU A 1 176 ? -8.508 -1.565 6.763 1.00 91.44 176 LEU A C 1
ATOM 1388 O O . LEU A 1 176 ? -9.433 -2.206 6.270 1.00 91.44 176 LEU A O 1
ATOM 1392 N N . ASN A 1 177 ? -8.689 -0.421 7.408 1.00 88.50 177 ASN A N 1
ATOM 1393 C CA . ASN A 1 177 ? -10.002 0.177 7.599 1.00 88.50 177 ASN A CA 1
ATOM 1394 C C . ASN A 1 177 ? -10.245 1.188 6.481 1.00 88.50 177 ASN A C 1
ATOM 1396 O O . ASN A 1 177 ? -10.572 0.801 5.353 1.00 88.50 177 ASN A O 1
ATOM 1400 N N . ASP A 1 178 ? -9.990 2.464 6.753 1.00 83.81 178 ASP A N 1
ATOM 1401 C CA . ASP A 1 178 ? -10.204 3.563 5.820 1.00 83.81 178 ASP A CA 1
ATOM 1402 C C . ASP A 1 178 ? -9.057 4.572 5.861 1.00 83.81 178 ASP A C 1
ATOM 1404 O O . ASP A 1 178 ? -8.154 4.501 6.701 1.00 83.81 178 ASP A O 1
ATOM 1408 N N . THR A 1 179 ? -9.074 5.485 4.894 1.00 83.81 179 THR A N 1
ATOM 1409 C CA . THR A 1 179 ? -8.101 6.571 4.800 1.00 83.81 179 THR A CA 1
ATOM 1410 C C . THR A 1 179 ? -8.590 7.789 5.579 1.00 83.81 179 THR A C 1
ATOM 1412 O O . THR A 1 179 ? -9.799 7.977 5.739 1.00 83.81 179 THR A O 1
ATOM 1415 N N . PRO A 1 180 ? -7.677 8.610 6.123 1.00 77.62 180 PRO A N 1
ATOM 1416 C CA . PRO A 1 180 ? -8.063 9.747 6.949 1.00 77.62 180 PRO A CA 1
ATOM 1417 C C . PRO A 1 180 ? -8.908 10.752 6.147 1.00 77.62 180 PRO A C 1
ATOM 1419 O O . PRO A 1 180 ? -8.464 11.290 5.134 1.00 77.62 180 PRO A O 1
ATOM 1422 N N . GLN A 1 181 ? -10.128 11.025 6.626 1.00 63.41 181 GLN A N 1
ATOM 1423 C CA . GLN A 1 181 ? -11.134 11.843 5.925 1.00 63.41 181 GLN A CA 1
ATOM 1424 C C . GLN A 1 181 ? -10.713 13.303 5.695 1.00 63.41 181 GLN A C 1
ATOM 1426 O O . GLN A 1 181 ? -11.214 13.943 4.773 1.00 63.41 181 GLN A O 1
ATOM 1431 N N . TYR A 1 182 ? -9.778 13.830 6.494 1.00 58.38 182 TYR A N 1
ATOM 1432 C CA . TYR A 1 182 ? -9.382 15.246 6.485 1.00 58.38 182 TYR A CA 1
ATOM 1433 C C . TYR A 1 182 ? -8.895 15.770 5.122 1.00 58.38 182 TYR A C 1
ATOM 1435 O O . TYR A 1 182 ? -8.937 16.975 4.886 1.00 58.38 182 TYR A O 1
ATOM 1443 N N . TYR A 1 183 ? -8.487 14.887 4.208 1.00 55.38 183 TYR A N 1
ATOM 1444 C CA . TYR A 1 183 ? -7.910 15.261 2.916 1.00 55.38 183 TYR A CA 1
ATOM 1445 C C . TYR A 1 183 ? -8.830 15.066 1.705 1.00 55.38 183 TYR A C 1
ATOM 1447 O O . TYR A 1 183 ? -8.445 15.418 0.595 1.00 55.38 183 TYR A O 1
ATOM 1455 N N . GLN A 1 184 ? -10.048 14.544 1.884 1.00 54.38 184 GLN A N 1
ATOM 1456 C CA . GLN A 1 184 ? -10.999 14.372 0.772 1.00 54.38 184 GLN A CA 1
ATOM 1457 C C . GLN A 1 184 ? -11.751 15.662 0.406 1.00 54.38 184 GLN A C 1
ATOM 1459 O O . GLN A 1 184 ? -12.531 15.670 -0.545 1.00 54.38 184 GLN A O 1
ATOM 1464 N N . THR A 1 185 ? -11.524 16.759 1.133 1.00 46.38 185 THR A N 1
ATOM 1465 C CA . THR A 1 185 ? -12.157 18.047 0.840 1.00 46.38 185 THR A CA 1
ATOM 1466 C C . THR A 1 185 ? -11.360 18.765 -0.251 1.00 46.38 185 THR A C 1
ATOM 1468 O O . THR A 1 185 ? -10.219 19.156 0.010 1.00 46.38 185 THR A O 1
ATOM 1471 N N . PRO A 1 186 ? -11.905 18.980 -1.464 1.00 48.22 186 PRO A N 1
ATOM 1472 C CA . PRO A 1 186 ? -11.255 19.862 -2.417 1.00 48.22 186 PRO A CA 1
ATOM 1473 C C . PRO A 1 186 ? -11.159 21.255 -1.789 1.00 48.22 186 PRO A C 1
ATOM 1475 O O . PRO A 1 186 ? -12.135 21.785 -1.260 1.00 48.22 186 PRO A O 1
ATOM 1478 N N . SER A 1 187 ? -9.981 21.865 -1.871 1.00 51.34 187 SER A N 1
ATOM 1479 C CA . SER A 1 187 ? -9.679 23.227 -1.410 1.00 51.34 187 SER A CA 1
ATOM 1480 C C . SER A 1 187 ? -10.477 24.330 -2.130 1.00 51.34 187 SER A C 1
ATOM 1482 O O . SER A 1 187 ? -10.226 25.515 -1.928 1.00 51.34 187 SER A O 1
ATOM 1484 N N . SER A 1 188 ? -11.472 23.974 -2.944 1.00 50.75 188 SER A N 1
ATOM 1485 C CA . SER A 1 188 ? -12.413 24.886 -3.583 1.00 50.75 188 SER A CA 1
ATOM 1486 C C . SER A 1 188 ? -13.585 25.227 -2.654 1.00 50.75 188 SER A C 1
ATOM 1488 O O . SER A 1 188 ? -14.740 24.951 -2.975 1.00 50.75 188 SER A O 1
ATOM 1490 N N . LEU A 1 189 ? -13.309 25.835 -1.501 1.00 56.47 189 LEU A N 1
ATOM 1491 C CA . LEU A 1 189 ? -14.296 26.714 -0.877 1.00 56.47 189 LEU A CA 1
ATOM 1492 C C . LEU A 1 189 ? -13.983 28.131 -1.371 1.00 56.47 189 LEU A C 1
ATOM 1494 O O . LEU A 1 189 ? -12.891 28.625 -1.085 1.00 56.47 189 LEU A O 1
ATOM 1498 N N . PRO A 1 190 ? -14.871 28.791 -2.139 1.00 52.69 190 PRO A N 1
ATOM 1499 C CA . PRO A 1 190 ? -14.686 30.203 -2.423 1.00 52.69 190 PRO A CA 1
ATOM 1500 C C . PRO A 1 190 ? -14.687 30.942 -1.085 1.00 52.69 190 PRO A C 1
ATOM 1502 O O . PRO A 1 190 ? -15.651 30.865 -0.322 1.00 52.69 190 PRO A O 1
ATOM 1505 N N . VAL A 1 191 ? -13.583 31.626 -0.788 1.00 54.72 191 VAL A N 1
ATOM 1506 C CA . VAL A 1 191 ? -13.525 32.587 0.311 1.00 54.72 191 VAL A CA 1
ATOM 1507 C C . VAL A 1 191 ? -14.543 33.672 -0.032 1.00 54.72 191 VAL A C 1
ATOM 1509 O O . VAL A 1 191 ? -14.320 34.472 -0.939 1.00 54.72 191 VAL A O 1
ATOM 1512 N N . LEU A 1 192 ? -15.703 33.630 0.625 1.00 52.31 192 LEU A N 1
ATOM 1513 C CA . LEU A 1 192 ? -16.688 34.705 0.584 1.00 52.31 192 LEU A CA 1
ATOM 1514 C C . LEU A 1 192 ? -16.042 35.919 1.254 1.00 52.31 192 LEU A C 1
ATOM 1516 O O . LEU A 1 192 ? -15.765 35.895 2.453 1.00 52.31 192 LEU A O 1
ATOM 1520 N N . HIS A 1 193 ? -15.727 36.909 0.425 1.00 56.59 193 HIS A N 1
ATOM 1521 C CA . HIS A 1 193 ? -15.140 38.185 0.807 1.00 56.59 193 HIS A CA 1
ATOM 1522 C C . HIS A 1 193 ? -16.225 39.220 1.116 1.00 56.59 193 HIS A C 1
ATOM 1524 O O . HIS A 1 193 ? -17.335 39.094 0.547 1.00 56.59 193 HIS A O 1
#

Mean predicted aligned error: 16.52 Å

Organism: Euphydryas editha (NCBI:txid104508)

pLDDT: mean 71.08, std 20.41, range [28.67, 93.88]

Secondary structure (DSSP, 8-state):
---SSSSSHHHHHHHHHHHHHHHHHHHHHHHHHHHHHHH--S--------------S-TT-TT-GGGSPPPPPGGGSTTB----HHHHHHHHTTPPTT-EEEEE-SSTT-SEEEEEEETTEEEEEEEEEPTTS-EEESS--TT---BSSHHHHHHHHHHSPEEEEETTEEEEEE------GGG-S-S------

Foldseek 3Di:
DDPPPPPVVVVVVVVVVVVCVVVVVVVVVVVVVVVVVVVPPDDDDDDDDPPPDDDDDDPPPPPCPPPPDDPDPPCPDPQEDADDPVVQQVVQQPPDFQAWHKYADPDPQARIWIWTDHPRGIDIWGWGQDPVRWIFIHDDDPPGDTHNDPVRVLVVQQVAWDFDDDPNDTPGTTGHDYYDPPPPDPPPDPPPD

Sequence (193 aa):
MCWWLKVSVPLLYNLGVRISDGALDMFYRIFHCLTDVIAETNDVTQSEESETEPSCEKEWERNNMAARPLPVPVENEPYYMSIDRTEAENLLIGQPDGTFILRPSSQSNHAYTLSVSCANSVHNVGIRRRPDGRLALGFARRGERSFTSVTSLLRHHKKKRLLLVAGGELIGATTLNDTPQYYQTPSSLPVLH

InterPro domains:
  IPR000980 SH2 domain [PF00017] (79-157)
  IPR000980 SH2 domain [PS50001] (78-174)
  IPR000980 SH2 domain [SM00252] (77-163)
  IPR036860 SH2 domain superfamily [G3DSA:3.30.505.10] (73-192)
  IPR036860 SH2 domain superfamily [SSF55550] (71-177)
  IPR051751 Immunoreceptor signaling adapters [PTHR14098] (72-167)

Radius of gyration: 22.99 Å; Cα contacts (8 Å, |Δi|>4): 210; chains: 1; bounding box: 84×69×46 Å

Nearest PDB structures (foldseek):
  7zls-assembly2_D  TM=9.062E-01  e=1.203E-06  Homo sapiens
  6i4x-assembly1_A  TM=9.318E-01  e=2.053E-06  Homo sapiens
  7zlm-assembly1_A  TM=9.279E-01  e=6.338E-06  Homo sapiens
  7zls-assembly4_G  TM=7.937E-01  e=2.762E-06  Homo sapiens
  1i3z-assembly1_A  TM=8.037E-01  e=8.036E-06  Mus musculus